Protein AF-A0AAE0VVV0-F1 (afdb_monomer)

Foldseek 3Di:
DVVLCVLCVLFDFDADDDDDDFPCLVVVLVRLLCCQPPVVVVVCCVPPVDPDPVPDPDLFAEAEDAQQDAFLDQQQFADPPPQDLVNCCVQQVVLSVVCVVSNNGLQEKEKEWEPPDRDDLPPLLVVQLVVDDDPSRYYRYGYHPDLPPVVCVVSVVCLSCSGSVVSQSPSVTTYIYIHSSQCRGDPSVPPVVHPVPDCVNRDDPSSVVNSVSSSRSVSRSCLVVRLGALDDADDAPQWDWDADPSSFKIAIDGHDQWAKPVHPDRRIWGCDSSSHTDDDPIHTDHPVVVPDPDDPDDDPDDDDPPPPPPPPPDDDDD

Solvent-accessible surface area (backbone atoms only — not comparable to full-atom values): 18703 Å² total; per-residue (Å²): 108,69,69,37,50,60,62,58,67,71,47,45,50,76,44,90,84,84,89,84,85,69,50,53,53,94,63,80,29,46,34,35,36,45,35,55,69,50,50,48,58,50,53,46,28,73,76,67,73,45,92,49,83,88,78,53,97,71,75,63,40,85,35,80,53,55,63,44,64,65,36,74,49,76,58,33,34,53,70,60,86,91,55,46,73,67,54,40,40,71,78,38,45,69,52,38,50,54,40,58,76,54,47,25,36,25,32,38,40,38,40,38,34,48,68,69,94,54,70,58,73,61,55,49,31,49,55,30,45,70,73,46,82,64,85,81,57,43,77,42,76,39,78,28,90,64,52,53,55,69,61,39,48,76,71,65,42,47,82,82,53,70,54,58,44,38,34,28,37,73,66,76,38,52,39,38,35,37,25,34,61,42,53,33,26,65,71,29,55,76,16,59,99,37,92,63,64,40,64,89,72,55,67,43,74,66,17,51,53,50,33,46,53,50,41,51,14,51,41,49,19,50,46,64,73,22,40,68,38,41,72,78,78,83,88,54,62,56,46,49,72,49,69,42,96,85,67,42,37,39,42,52,44,54,44,84,74,29,38,59,40,55,78,88,50,78,52,61,35,42,50,37,96,68,27,42,63,45,83,84,71,62,45,36,42,55,50,83,79,64,78,58,98,63,82,89,67,82,79,89,82,72,87,83,79,82,79,76,80,77,80,80,79,80,82,84,87,130

Structure (mmCIF, N/CA/C/O backbone):
data_AF-A0AAE0VVV0-F1
#
_entry.id   AF-A0AAE0VVV0-F1
#
loop_
_atom_site.group_PDB
_atom_site.id
_atom_site.type_symbol
_atom_site.label_atom_id
_atom_site.label_alt_id
_atom_site.label_comp_id
_atom_site.label_asym_id
_atom_site.label_entity_id
_atom_site.label_seq_id
_atom_site.pdbx_PDB_ins_code
_atom_site.Cartn_x
_atom_site.Cartn_y
_atom_site.Cartn_z
_atom_site.occupancy
_atom_site.B_iso_or_equiv
_atom_site.auth_seq_id
_atom_site.auth_comp_id
_atom_site.auth_asym_id
_atom_site.auth_atom_id
_atom_site.pdbx_PDB_model_num
ATOM 1 N N . MET A 1 1 ? -7.747 -2.767 -6.144 1.00 93.06 1 MET A N 1
ATOM 2 C CA . MET A 1 1 ? -7.134 -3.922 -6.847 1.00 93.06 1 MET A CA 1
ATOM 3 C C . MET A 1 1 ? -7.456 -3.960 -8.342 1.00 93.06 1 MET A C 1
ATOM 5 O O . MET A 1 1 ? -6.517 -3.927 -9.123 1.00 93.06 1 MET A O 1
ATOM 9 N N . LEU A 1 2 ? -8.730 -4.032 -8.760 1.00 95.00 2 LEU A N 1
ATOM 10 C CA . LEU A 1 2 ? -9.092 -4.239 -10.177 1.00 95.00 2 LEU A CA 1
ATOM 11 C C . LEU A 1 2 ? -8.516 -3.181 -11.131 1.00 95.00 2 LEU A C 1
ATOM 13 O O . LEU A 1 2 ? -7.987 -3.539 -12.177 1.00 95.00 2 LEU A O 1
ATOM 17 N N . GLU A 1 3 ? -8.538 -1.902 -10.747 1.00 94.44 3 GLU A N 1
ATOM 18 C CA . GLU A 1 3 ? -7.943 -0.834 -11.565 1.00 94.44 3 GLU A CA 1
ATOM 19 C C . GLU A 1 3 ? -6.420 -0.992 -11.713 1.00 94.44 3 GLU A C 1
ATOM 21 O O . GLU A 1 3 ? -5.868 -0.839 -12.800 1.00 94.44 3 GLU A O 1
ATOM 26 N N . VAL A 1 4 ? -5.738 -1.390 -10.637 1.00 94.94 4 VAL A N 1
ATOM 27 C CA . VAL A 1 4 ? -4.296 -1.669 -10.663 1.00 94.94 4 VAL A CA 1
ATOM 28 C C . VAL A 1 4 ? -3.998 -2.865 -11.569 1.00 94.94 4 VAL A C 1
ATOM 30 O O . VAL A 1 4 ? -3.085 -2.794 -12.384 1.00 94.94 4 VAL A O 1
ATOM 33 N N . ALA A 1 5 ? -4.794 -3.936 -11.485 1.00 94.62 5 ALA A N 1
ATOM 34 C CA . ALA A 1 5 ? -4.657 -5.117 -12.337 1.00 94.62 5 ALA A CA 1
ATOM 35 C C . ALA A 1 5 ? -4.877 -4.794 -13.821 1.00 94.62 5 ALA A C 1
ATOM 37 O O . ALA A 1 5 ? -4.098 -5.233 -14.664 1.00 94.62 5 ALA A O 1
ATOM 38 N N . LYS A 1 6 ? -5.897 -3.987 -14.136 1.00 93.62 6 LYS A N 1
ATOM 39 C CA . LYS A 1 6 ? -6.181 -3.511 -15.495 1.00 93.62 6 LYS A CA 1
ATOM 40 C C . LYS A 1 6 ? -4.972 -2.787 -16.090 1.00 93.62 6 LYS A C 1
ATOM 42 O O . LYS A 1 6 ? -4.566 -3.108 -17.201 1.00 93.62 6 LYS A O 1
ATOM 47 N N . ARG A 1 7 ? -4.371 -1.858 -15.341 1.00 89.56 7 ARG A N 1
ATOM 48 C CA . ARG A 1 7 ? -3.184 -1.105 -15.782 1.00 89.56 7 ARG A CA 1
ATOM 49 C C . ARG A 1 7 ? -1.933 -1.977 -15.855 1.00 89.56 7 ARG A C 1
ATOM 51 O O . ARG A 1 7 ? -1.165 -1.883 -16.800 1.00 89.56 7 ARG A O 1
ATOM 58 N N . ALA A 1 8 ? -1.741 -2.867 -14.887 1.00 88.62 8 ALA A N 1
ATOM 59 C CA . ALA A 1 8 ? -0.603 -3.780 -14.854 1.00 88.62 8 ALA A CA 1
ATOM 60 C C . ALA A 1 8 ? -0.698 -4.923 -15.882 1.00 88.62 8 ALA A C 1
ATOM 62 O O . ALA A 1 8 ? 0.282 -5.645 -16.075 1.00 88.62 8 ALA A O 1
ATOM 63 N N . GLY A 1 9 ? -1.863 -5.132 -16.503 1.00 85.38 9 GLY A N 1
ATOM 64 C CA . GLY A 1 9 ? -2.093 -6.164 -17.514 1.00 85.38 9 GLY A CA 1
ATOM 65 C C . GLY A 1 9 ? -1.450 -5.863 -18.867 1.00 85.38 9 GLY A C 1
ATOM 66 O O . GLY A 1 9 ? -1.247 -6.785 -19.648 1.00 85.38 9 GLY A O 1
ATOM 67 N N . THR A 1 10 ? -1.097 -4.604 -19.133 1.00 75.25 10 THR A N 1
ATOM 68 C CA . THR A 1 10 ? -0.463 -4.177 -20.390 1.00 75.25 10 THR A CA 1
ATOM 69 C C . THR A 1 10 ? 1.061 -4.092 -20.301 1.00 75.25 10 THR A C 1
ATOM 71 O O . THR A 1 10 ? 1.700 -3.727 -21.279 1.00 75.25 10 THR A O 1
ATOM 74 N N . LEU A 1 11 ? 1.647 -4.391 -19.137 1.00 71.69 11 LEU A N 1
ATOM 75 C CA . LEU A 1 11 ? 3.075 -4.211 -18.884 1.00 71.69 11 LEU A CA 1
ATOM 76 C C . LEU A 1 11 ? 3.889 -5.466 -19.210 1.00 71.69 11 LEU A C 1
ATOM 78 O O . LEU A 1 11 ? 3.591 -6.554 -18.707 1.00 71.69 11 LEU A O 1
ATOM 82 N N . ASN A 1 12 ? 4.982 -5.273 -19.947 1.00 78.81 12 ASN A N 1
ATOM 83 C CA . ASN A 1 12 ? 6.093 -6.219 -19.996 1.00 78.81 12 ASN A CA 1
ATOM 84 C C . ASN A 1 12 ? 6.959 -6.053 -18.739 1.00 78.81 12 ASN A C 1
ATOM 86 O O . ASN A 1 12 ? 7.244 -4.935 -18.304 1.00 78.81 12 ASN A O 1
ATOM 90 N N . ARG A 1 13 ? 7.327 -7.174 -18.118 1.00 84.69 13 ARG A N 1
ATOM 91 C CA . ARG A 1 13 ? 7.972 -7.205 -16.799 1.00 84.69 13 ARG A CA 1
ATOM 92 C C . ARG A 1 13 ? 8.831 -8.446 -16.619 1.00 84.69 13 ARG A C 1
ATOM 94 O O . ARG A 1 13 ? 8.457 -9.516 -17.104 1.00 84.69 13 ARG A O 1
ATOM 101 N N . TYR A 1 14 ? 9.912 -8.313 -15.856 1.00 83.50 14 TYR A N 1
ATOM 102 C CA . TYR A 1 14 ? 10.779 -9.435 -15.492 1.00 83.50 14 TYR A CA 1
ATOM 103 C C . TYR A 1 14 ? 10.206 -10.251 -14.327 1.00 83.50 14 TYR A C 1
ATOM 105 O O . TYR A 1 14 ? 10.189 -11.485 -14.367 1.00 83.50 14 TYR A O 1
ATOM 113 N N . ASN A 1 15 ? 9.671 -9.578 -13.306 1.00 86.62 15 ASN A N 1
ATOM 114 C CA . ASN A 1 15 ? 9.119 -10.229 -12.123 1.00 86.62 15 ASN A CA 1
ATOM 115 C C . ASN A 1 15 ? 7.616 -10.519 -12.288 1.00 86.62 15 ASN A C 1
ATOM 117 O O . ASN A 1 15 ? 6.845 -9.768 -12.888 1.00 86.62 15 ASN A O 1
ATOM 121 N N . THR A 1 16 ? 7.169 -11.651 -11.737 1.00 88.00 16 THR A N 1
ATOM 122 C CA . THR A 1 16 ? 5.757 -12.060 -11.799 1.00 88.00 16 THR A CA 1
ATOM 123 C C . THR A 1 16 ? 4.927 -11.295 -10.769 1.00 88.00 16 THR A C 1
ATOM 125 O O . THR A 1 16 ? 5.199 -11.375 -9.576 1.00 88.00 16 THR A O 1
ATOM 128 N N . VAL A 1 17 ? 3.855 -10.636 -11.218 1.00 90.75 17 VAL A N 1
ATOM 129 C CA . VAL A 1 17 ? 2.833 -10.032 -10.348 1.00 90.75 17 VAL A CA 1
ATOM 130 C C . VAL A 1 17 ? 1.599 -10.932 -10.321 1.00 90.75 17 VAL A C 1
ATOM 132 O O . VAL A 1 17 ? 1.117 -11.354 -11.373 1.00 90.75 17 VAL A O 1
ATOM 135 N N . ILE A 1 18 ? 1.082 -11.221 -9.125 1.00 92.75 18 ILE A N 1
ATOM 136 C CA . ILE A 1 18 ? -0.116 -12.043 -8.921 1.00 92.75 18 ILE A CA 1
ATOM 137 C C . ILE A 1 18 ? -1.169 -11.190 -8.215 1.00 92.75 18 ILE A C 1
ATOM 139 O O . ILE A 1 18 ? -0.907 -10.632 -7.154 1.00 92.75 18 ILE A O 1
ATOM 143 N N . PHE A 1 19 ? -2.365 -11.115 -8.796 1.00 95.88 19 PHE A N 1
ATOM 144 C CA . PHE A 1 19 ? -3.533 -10.502 -8.167 1.00 95.88 19 PHE A CA 1
ATOM 145 C C . PHE A 1 19 ? -4.428 -11.605 -7.613 1.00 95.88 19 PHE A C 1
ATOM 147 O O . PHE A 1 19 ? -4.730 -12.565 -8.322 1.00 95.88 19 PHE A O 1
ATOM 154 N N . VAL A 1 20 ? -4.838 -11.474 -6.352 1.00 96.56 20 VAL A N 1
ATOM 155 C CA . VAL A 1 20 ? -5.636 -12.486 -5.657 1.00 96.56 20 VAL A CA 1
ATOM 156 C C . VAL A 1 20 ? -6.761 -11.799 -4.900 1.00 96.56 20 VAL A C 1
ATOM 158 O O . VAL A 1 20 ? -6.519 -10.861 -4.147 1.00 96.56 20 VAL A O 1
ATOM 161 N N . SER A 1 21 ? -7.984 -12.276 -5.103 1.00 96.56 21 SER A N 1
ATOM 162 C CA . SER A 1 21 ? -9.142 -11.956 -4.271 1.00 96.56 21 SER A CA 1
ATOM 163 C C . SER A 1 21 ? -9.429 -13.151 -3.370 1.00 96.56 21 SER A C 1
ATOM 165 O O . SER A 1 21 ? -9.682 -14.247 -3.879 1.00 96.56 21 SER A O 1
ATOM 167 N N . PHE A 1 22 ? -9.373 -12.956 -2.057 1.00 96.94 22 PHE A N 1
ATOM 168 C CA . PHE A 1 22 ? -9.664 -14.016 -1.100 1.00 96.94 22 PHE A CA 1
ATOM 169 C C . PHE A 1 22 ? -11.165 -14.115 -0.848 1.00 96.94 22 PHE A C 1
ATOM 171 O O . PHE A 1 22 ? -11.854 -13.107 -0.719 1.00 96.94 22 PHE A O 1
ATOM 178 N N . ASP A 1 23 ? -11.657 -15.347 -0.792 1.00 96.00 23 ASP A N 1
ATOM 179 C CA . ASP A 1 23 ? -13.017 -15.652 -0.358 1.00 96.00 23 ASP A CA 1
ATOM 180 C C . ASP A 1 23 ? -13.014 -16.030 1.131 1.00 96.00 23 ASP A C 1
ATOM 182 O O . ASP A 1 23 ? -11.979 -16.429 1.679 1.00 96.00 23 ASP A O 1
ATOM 186 N N . LEU A 1 24 ? -14.174 -15.939 1.782 1.00 96.12 24 LEU A N 1
ATOM 187 C CA . LEU A 1 24 ? -14.369 -16.318 3.184 1.00 96.12 24 LEU A CA 1
ATOM 188 C C . LEU A 1 24 ? -13.437 -15.561 4.153 1.00 96.12 24 LEU A C 1
ATOM 190 O O . LEU A 1 24 ? -12.987 -16.124 5.154 1.00 96.12 24 LEU A O 1
ATOM 194 N N . GLY A 1 25 ? -13.144 -14.288 3.856 1.00 91.75 25 GLY A N 1
ATOM 195 C CA . GLY A 1 25 ? -12.389 -13.398 4.749 1.00 91.75 25 GLY A CA 1
ATOM 196 C C . GLY A 1 25 ? -13.089 -13.234 6.101 1.00 91.75 25 GLY A C 1
ATOM 197 O O . GLY A 1 25 ? -12.494 -13.475 7.149 1.00 91.75 25 GLY A O 1
ATOM 198 N N . GLU A 1 26 ? -14.399 -12.984 6.061 1.00 92.56 26 GLU A N 1
ATOM 199 C CA . GLU A 1 26 ? -15.258 -12.821 7.246 1.00 92.56 26 GLU A CA 1
ATOM 200 C C . GLU A 1 26 ? -15.486 -14.121 8.039 1.00 92.56 26 GLU A C 1
ATOM 202 O O . GLU A 1 26 ? -15.964 -14.104 9.170 1.00 92.56 26 GLU A O 1
ATOM 207 N N . ASP A 1 27 ? -15.118 -15.273 7.474 1.00 94.69 27 ASP A N 1
ATOM 208 C CA . ASP A 1 27 ? -15.169 -16.575 8.142 1.00 94.69 27 ASP A CA 1
ATOM 209 C C . ASP A 1 27 ? -13.754 -17.004 8.555 1.00 94.69 27 ASP A C 1
ATOM 211 O O . ASP A 1 27 ? -13.229 -18.033 8.126 1.00 94.69 27 ASP A O 1
ATOM 215 N N . ASN A 1 28 ? -13.127 -16.181 9.401 1.00 92.12 28 ASN A N 1
ATOM 216 C CA . ASN A 1 28 ? -11.786 -16.392 9.957 1.00 92.12 28 ASN A CA 1
ATOM 217 C C . ASN A 1 28 ? -10.678 -16.535 8.899 1.00 92.12 28 ASN A C 1
ATOM 219 O O . ASN A 1 28 ? -9.819 -17.415 9.018 1.00 92.12 28 ASN A O 1
ATOM 223 N N . LEU A 1 29 ? -10.676 -15.677 7.872 1.00 95.88 29 LEU A N 1
ATOM 224 C CA . LEU A 1 29 ? -9.584 -15.575 6.894 1.00 95.88 29 LEU A CA 1
ATOM 225 C C . LEU A 1 29 ? -9.283 -16.903 6.170 1.00 95.88 29 LEU A C 1
ATOM 227 O O . LEU A 1 29 ? -8.131 -17.199 5.828 1.00 95.88 29 LEU A O 1
ATOM 231 N N . LYS A 1 30 ? -10.300 -17.754 5.963 1.00 97.00 30 LYS A N 1
ATOM 232 C CA . LYS A 1 30 ? -10.115 -19.116 5.427 1.00 97.00 30 LYS A CA 1
ATOM 233 C C . LYS A 1 30 ? -9.433 -19.111 4.060 1.00 97.00 30 LYS A C 1
ATOM 235 O O . LYS A 1 30 ? -8.523 -19.915 3.839 1.00 97.00 30 LYS A O 1
ATOM 240 N N . GLY A 1 31 ? -9.834 -18.206 3.166 1.00 97.88 31 GLY A N 1
ATOM 241 C CA . GLY A 1 31 ? -9.266 -18.098 1.822 1.00 97.88 31 GLY A CA 1
ATOM 242 C C . GLY A 1 31 ? -7.784 -17.735 1.827 1.00 97.88 31 GLY A C 1
ATOM 243 O O . GLY A 1 31 ? -6.975 -18.459 1.241 1.00 97.88 31 GLY A O 1
ATOM 244 N N . SER A 1 32 ? -7.399 -16.661 2.520 1.00 97.62 32 SER A N 1
ATOM 245 C CA . SER A 1 32 ? -5.994 -16.238 2.598 1.00 97.62 32 SER A CA 1
ATOM 246 C C . SER A 1 32 ? -5.130 -17.216 3.390 1.00 97.62 32 SER A C 1
ATOM 248 O O . SER A 1 32 ? -3.989 -17.475 3.003 1.00 97.62 32 SER A O 1
ATOM 250 N N . THR A 1 33 ? -5.675 -17.844 4.437 1.00 96.75 33 THR A N 1
ATOM 251 C CA . THR A 1 33 ? -4.983 -18.901 5.189 1.00 96.75 33 THR A CA 1
ATOM 252 C C . THR A 1 33 ? -4.657 -20.084 4.285 1.00 96.75 33 THR A C 1
ATOM 254 O O . THR A 1 33 ? -3.510 -20.540 4.250 1.00 96.75 33 THR A O 1
ATOM 257 N N . TYR A 1 34 ? -5.640 -20.576 3.523 1.00 97.12 34 TYR A N 1
ATOM 258 C CA . TYR A 1 34 ? -5.418 -21.650 2.559 1.00 97.12 34 TYR A CA 1
ATOM 259 C C . TYR A 1 34 ? -4.416 -21.232 1.479 1.00 97.12 34 TYR A C 1
ATOM 261 O O . TYR A 1 34 ? -3.502 -21.994 1.152 1.00 97.12 34 TYR A O 1
ATOM 269 N N . PHE A 1 35 ? -4.540 -20.009 0.959 1.00 96.44 35 PHE A N 1
ATOM 270 C CA . PHE A 1 35 ? -3.631 -19.490 -0.053 1.00 96.44 35 PHE A CA 1
ATOM 271 C C . PHE A 1 35 ? -2.178 -19.479 0.434 1.00 96.44 35 PHE A C 1
ATOM 273 O O . PHE A 1 35 ? -1.319 -20.094 -0.196 1.00 96.44 35 PHE A O 1
ATOM 280 N N . ALA A 1 36 ? -1.907 -18.834 1.571 1.00 92.62 36 ALA A N 1
ATOM 281 C CA . ALA A 1 36 ? -0.562 -18.671 2.114 1.00 92.62 36 ALA A CA 1
ATOM 282 C C . ALA A 1 36 ? 0.063 -20.006 2.553 1.00 92.62 36 ALA A C 1
ATOM 284 O O . ALA A 1 36 ? 1.264 -20.231 2.374 1.00 92.62 36 ALA A O 1
ATOM 285 N N . LYS A 1 37 ? -0.743 -20.908 3.128 1.00 92.88 37 LYS A N 1
ATOM 286 C CA . LYS A 1 37 ? -0.255 -22.170 3.692 1.00 92.88 37 LYS A CA 1
ATOM 287 C C . LYS A 1 37 ? -0.101 -23.277 2.651 1.00 92.88 37 LYS A C 1
ATOM 289 O O . LYS A 1 37 ? 0.891 -24.002 2.701 1.00 92.88 37 LYS A O 1
ATOM 294 N N . GLU A 1 38 ? -1.054 -23.402 1.730 1.00 92.81 38 GLU A N 1
ATOM 295 C CA . GLU A 1 38 ? -1.185 -24.564 0.844 1.00 92.81 38 GLU A CA 1
ATOM 296 C C . GLU A 1 38 ? -0.997 -24.206 -0.631 1.00 92.81 38 GLU A C 1
ATOM 298 O O . GLU A 1 38 ? -0.134 -24.785 -1.293 1.00 92.81 38 GLU A O 1
ATOM 303 N N . TRP A 1 39 ? -1.791 -23.270 -1.164 1.00 93.94 39 TRP A N 1
ATOM 304 C CA . TRP A 1 39 ? -1.808 -22.999 -2.606 1.00 93.94 39 TRP A CA 1
ATOM 305 C C . TRP A 1 39 ? -0.489 -22.402 -3.090 1.00 93.94 39 TRP A C 1
ATOM 307 O O . TRP A 1 39 ? 0.119 -22.922 -4.026 1.00 93.94 39 TRP A O 1
ATOM 317 N N . LEU A 1 40 ? -0.030 -21.340 -2.424 1.00 90.62 40 LEU A N 1
ATOM 318 C CA . LEU A 1 40 ? 1.145 -20.580 -2.824 1.00 90.62 40 LEU A CA 1
ATOM 319 C C . LEU A 1 40 ? 2.385 -21.489 -2.866 1.00 90.62 40 LEU A C 1
ATOM 321 O O . LEU A 1 40 ? 2.968 -21.610 -3.945 1.00 90.62 40 LEU A O 1
ATOM 325 N N . PRO A 1 41 ? 2.754 -22.231 -1.800 1.00 87.19 41 PRO A N 1
ATOM 326 C CA . PRO A 1 41 ? 3.890 -23.153 -1.860 1.00 87.19 41 PRO A CA 1
ATOM 327 C C . PRO A 1 41 ? 3.807 -24.179 -2.997 1.00 87.19 41 PRO A C 1
ATOM 329 O O . PRO A 1 41 ? 4.820 -24.450 -3.637 1.00 87.19 41 PRO A O 1
ATOM 332 N N . ARG A 1 42 ? 2.617 -24.728 -3.285 1.00 89.31 42 ARG A N 1
ATOM 333 C CA . ARG A 1 42 ? 2.426 -25.702 -4.376 1.00 89.31 42 ARG A CA 1
ATOM 334 C C . ARG A 1 42 ? 2.604 -25.062 -5.749 1.00 89.31 42 ARG A C 1
ATOM 336 O O . ARG A 1 42 ? 3.302 -25.621 -6.594 1.00 89.31 42 ARG A O 1
ATOM 343 N N . PHE A 1 43 ? 2.013 -23.887 -5.962 1.00 88.00 43 PHE A N 1
ATOM 344 C CA . PHE A 1 43 ? 2.178 -23.118 -7.194 1.00 88.00 43 PHE A CA 1
ATOM 345 C C . PHE A 1 43 ? 3.661 -22.851 -7.467 1.00 88.00 43 PHE A C 1
ATOM 347 O O . PHE A 1 43 ? 4.164 -23.132 -8.552 1.00 88.00 43 PHE A O 1
ATOM 354 N N . LEU A 1 44 ? 4.388 -22.403 -6.449 1.00 84.62 44 LEU A N 1
ATOM 355 C CA . LEU A 1 44 ? 5.795 -22.037 -6.569 1.00 84.62 44 LEU A CA 1
ATOM 356 C C . LEU A 1 44 ? 6.697 -23.252 -6.795 1.00 84.62 44 LEU A C 1
ATOM 358 O O . LEU A 1 44 ? 7.559 -23.213 -7.673 1.00 84.62 44 LEU A O 1
ATOM 362 N N . ALA A 1 45 ? 6.461 -24.346 -6.065 1.00 84.00 45 ALA A N 1
ATOM 363 C CA . ALA A 1 45 ? 7.181 -25.599 -6.261 1.00 84.00 45 ALA A CA 1
ATOM 364 C C . ALA A 1 45 ? 6.986 -26.140 -7.685 1.00 84.00 45 ALA A C 1
ATOM 366 O O . ALA A 1 45 ? 7.957 -26.524 -8.331 1.00 84.00 45 ALA A O 1
ATOM 367 N N . SER A 1 46 ? 5.752 -26.111 -8.199 1.00 85.50 46 SER A N 1
ATOM 368 C CA . SER A 1 46 ? 5.451 -26.597 -9.552 1.00 85.50 46 SER A CA 1
ATOM 369 C C . SER A 1 46 ? 6.037 -25.720 -10.660 1.00 85.50 46 SER A C 1
ATOM 371 O O . SER A 1 46 ? 6.517 -26.247 -11.659 1.00 85.50 46 SER A O 1
ATOM 373 N N . LYS A 1 47 ? 6.027 -24.391 -10.492 1.00 81.62 47 LYS A N 1
ATOM 374 C CA . LYS A 1 47 ? 6.442 -23.452 -11.541 1.00 81.62 47 LYS A CA 1
ATOM 375 C C . LYS A 1 47 ? 7.950 -23.201 -11.574 1.00 81.62 47 LYS A C 1
ATOM 377 O O . LYS A 1 47 ? 8.501 -23.002 -12.651 1.00 81.62 47 LYS A O 1
ATOM 382 N N . TYR A 1 48 ? 8.607 -23.206 -10.416 1.00 79.38 48 TYR A N 1
ATOM 383 C CA . TYR A 1 48 ? 10.008 -22.790 -10.290 1.00 79.38 48 TYR A CA 1
ATOM 384 C C . TYR A 1 48 ? 10.936 -23.904 -9.781 1.00 79.38 48 TYR A C 1
ATOM 386 O O . TYR A 1 48 ? 12.120 -23.659 -9.573 1.00 79.38 48 TYR A O 1
ATOM 394 N N . ASN A 1 49 ? 10.421 -25.126 -9.582 1.00 73.69 49 ASN A N 1
ATOM 395 C CA . ASN A 1 49 ? 11.168 -26.273 -9.046 1.00 73.69 49 ASN A CA 1
ATOM 396 C C . ASN A 1 49 ? 11.878 -25.963 -7.711 1.00 73.69 49 ASN A C 1
ATOM 398 O O . ASN A 1 49 ? 12.987 -26.423 -7.437 1.00 73.69 49 ASN A O 1
ATOM 402 N N . VAL A 1 50 ? 11.240 -25.136 -6.878 1.00 70.88 50 VAL A N 1
ATOM 403 C CA . VAL A 1 50 ? 11.793 -24.698 -5.597 1.00 70.88 50 VAL A CA 1
ATOM 404 C C . VAL A 1 50 ? 11.250 -25.587 -4.480 1.00 70.88 50 VAL A C 1
ATOM 406 O O . VAL A 1 50 ? 10.045 -25.647 -4.249 1.00 70.88 50 VAL A O 1
ATOM 409 N N . SER A 1 51 ? 12.143 -26.273 -3.762 1.00 60.38 51 SER A N 1
ATOM 410 C CA . SER A 1 51 ? 11.783 -27.208 -2.684 1.00 60.38 51 SER A CA 1
ATOM 411 C C . SER A 1 51 ? 11.677 -26.560 -1.296 1.00 60.38 51 SER A C 1
ATOM 413 O O . SER A 1 51 ? 11.175 -27.191 -0.365 1.00 60.38 51 SER A O 1
ATOM 415 N N . LYS A 1 52 ? 12.128 -25.306 -1.128 1.00 58.69 52 LYS A N 1
ATOM 416 C CA . LYS A 1 52 ? 12.086 -24.567 0.148 1.00 58.69 52 LYS A CA 1
ATOM 417 C C . LYS A 1 52 ? 11.612 -23.121 -0.035 1.00 58.69 52 LYS A C 1
ATOM 419 O O . LYS A 1 52 ? 12.063 -22.424 -0.939 1.00 58.69 52 LYS A O 1
ATOM 424 N N . ARG A 1 53 ? 10.774 -22.627 0.887 1.00 56.91 53 ARG A N 1
ATOM 425 C CA . ARG A 1 53 ? 10.316 -21.218 0.902 1.00 56.91 53 ARG A CA 1
ATOM 426 C C . ARG A 1 53 ? 11.483 -20.213 0.960 1.00 56.91 53 ARG A C 1
ATOM 428 O O . ARG A 1 53 ? 11.380 -19.140 0.389 1.00 56.91 53 ARG A O 1
ATOM 435 N N . THR A 1 54 ? 12.607 -20.576 1.585 1.00 53.50 54 THR A N 1
ATOM 436 C CA . THR A 1 54 ? 13.807 -19.725 1.724 1.00 53.50 54 THR A CA 1
ATOM 437 C C . THR A 1 54 ? 14.668 -19.614 0.465 1.00 53.50 54 THR A C 1
ATOM 439 O O . THR A 1 54 ? 15.553 -18.771 0.415 1.00 53.50 54 THR A O 1
ATOM 442 N N . SER A 1 55 ? 14.441 -20.456 -0.546 1.00 51.19 55 SER A N 1
ATOM 443 C CA . SER A 1 55 ? 15.133 -20.387 -1.846 1.00 51.19 55 SER A CA 1
ATOM 444 C C . SER A 1 55 ? 14.378 -19.545 -2.877 1.00 51.19 55 SER A C 1
ATOM 446 O O . SER A 1 55 ? 14.675 -19.604 -4.066 1.00 51.19 55 SER A O 1
ATOM 448 N N . MET A 1 56 ? 13.375 -18.788 -2.436 1.00 62.66 56 MET A N 1
ATOM 449 C CA . MET A 1 56 ? 12.553 -17.971 -3.308 1.00 62.66 56 MET A CA 1
ATOM 450 C C . MET A 1 56 ? 12.911 -16.495 -3.223 1.00 62.66 56 MET A C 1
ATOM 452 O O . MET A 1 56 ? 12.943 -15.930 -2.134 1.00 62.66 56 MET A O 1
ATOM 456 N N . ASN A 1 57 ? 13.069 -15.863 -4.385 1.00 74.56 57 ASN A N 1
ATOM 457 C CA . ASN A 1 57 ? 13.146 -14.412 -4.495 1.00 74.56 57 ASN A CA 1
ATOM 458 C C . ASN A 1 57 ? 11.718 -13.830 -4.519 1.00 74.56 57 ASN A C 1
ATOM 460 O O . ASN A 1 57 ? 11.148 -13.587 -5.581 1.00 74.56 57 ASN A O 1
ATOM 464 N N . LEU A 1 58 ? 11.082 -13.753 -3.346 1.00 82.50 58 LEU A N 1
ATOM 465 C CA . LEU A 1 58 ? 9.734 -13.212 -3.159 1.00 82.50 58 LEU A CA 1
ATOM 466 C C . LEU A 1 58 ? 9.831 -11.825 -2.518 1.00 82.50 58 LEU A C 1
ATOM 468 O O . LEU A 1 58 ? 10.221 -11.731 -1.359 1.00 82.50 58 LEU A O 1
ATOM 472 N N . HIS A 1 59 ? 9.401 -10.786 -3.241 1.00 86.12 59 HIS A N 1
ATOM 473 C CA . HIS A 1 59 ? 9.329 -9.417 -2.708 1.00 86.12 59 HIS A CA 1
ATOM 474 C C . HIS A 1 59 ? 8.299 -9.299 -1.573 1.00 86.12 59 HIS A C 1
ATOM 476 O O . HIS A 1 59 ? 8.612 -8.823 -0.489 1.00 86.12 59 HIS A O 1
ATOM 482 N N . GLY A 1 60 ? 7.074 -9.789 -1.797 1.00 89.44 60 GLY A N 1
ATOM 483 C CA . GLY A 1 60 ? 6.031 -9.896 -0.774 1.00 89.44 60 GLY A CA 1
ATOM 484 C C . GLY A 1 60 ? 4.632 -9.553 -1.275 1.00 89.44 60 GLY A C 1
ATOM 485 O O . GLY A 1 60 ? 4.355 -9.649 -2.470 1.00 89.44 60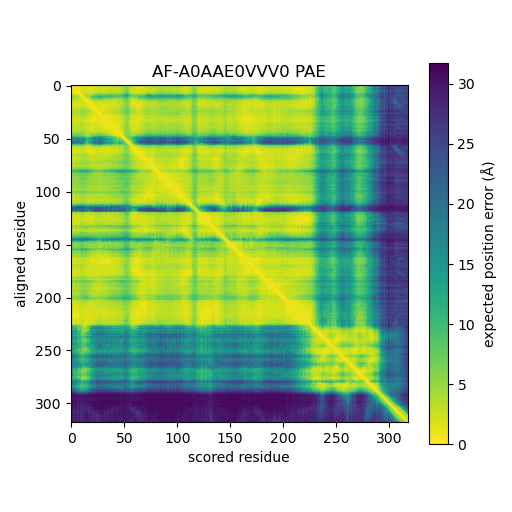 GLY A O 1
ATOM 486 N N . PHE A 1 61 ? 3.737 -9.208 -0.347 1.00 92.31 61 PHE A N 1
ATOM 487 C CA . PHE A 1 61 ? 2.310 -9.017 -0.603 1.00 92.31 61 PHE A CA 1
ATOM 488 C C . PHE A 1 61 ? 1.827 -7.637 -0.156 1.00 92.31 61 PHE A C 1
ATOM 490 O O . PHE A 1 61 ? 1.970 -7.275 1.008 1.00 92.31 61 PHE A O 1
ATOM 497 N N . TYR A 1 62 ? 1.173 -6.901 -1.054 1.00 94.94 62 TYR A N 1
ATOM 498 C CA . TYR A 1 62 ? 0.290 -5.804 -0.659 1.00 94.94 62 TYR A CA 1
ATOM 499 C C . TYR A 1 62 ? -1.093 -6.373 -0.358 1.00 94.94 62 TYR A C 1
ATOM 501 O O . TYR A 1 62 ? -1.731 -6.945 -1.243 1.00 94.94 62 TYR A O 1
ATOM 509 N N . ILE A 1 63 ? -1.550 -6.214 0.879 1.00 95.75 63 ILE A N 1
ATOM 510 C CA . ILE A 1 63 ? -2.875 -6.637 1.327 1.00 95.75 63 ILE A CA 1
ATOM 511 C C . ILE A 1 63 ? -3.732 -5.395 1.506 1.00 95.75 63 ILE A C 1
ATOM 513 O O . ILE A 1 63 ? -3.317 -4.461 2.183 1.00 95.75 63 ILE A O 1
ATOM 517 N N . LEU A 1 64 ? -4.903 -5.377 0.875 1.00 96.38 64 LEU A N 1
ATOM 518 C CA . LEU A 1 64 ? -5.813 -4.236 0.882 1.00 96.38 64 LEU A CA 1
ATOM 519 C C . LEU A 1 64 ? -7.095 -4.638 1.604 1.00 96.38 64 LEU A C 1
ATOM 521 O O . LEU A 1 64 ? -7.735 -5.597 1.181 1.00 96.38 64 LEU A O 1
ATOM 525 N N . ASP A 1 65 ? -7.492 -3.880 2.618 1.00 94.94 65 ASP A N 1
ATOM 526 C CA . ASP A 1 65 ? -8.791 -4.030 3.280 1.00 94.94 65 ASP A CA 1
ATOM 527 C C . ASP A 1 65 ? -9.283 -2.669 3.744 1.00 94.94 65 ASP A C 1
ATOM 529 O O . ASP A 1 65 ? -8.495 -1.905 4.294 1.00 94.94 65 ASP A O 1
ATOM 533 N N . THR A 1 66 ? -10.560 -2.379 3.491 1.00 93.62 66 THR A N 1
ATOM 534 C CA . THR A 1 66 ? -11.200 -1.067 3.681 1.00 93.62 66 THR A CA 1
ATOM 535 C C . THR A 1 66 ? -10.293 0.091 3.229 1.00 93.62 66 THR A C 1
ATOM 537 O O . THR A 1 66 ? -9.450 0.575 3.968 1.00 93.62 66 THR A O 1
ATOM 540 N N . ILE A 1 67 ? -10.393 0.539 1.977 1.00 94.56 67 ILE A N 1
ATOM 541 C CA . ILE A 1 67 ? -9.420 1.495 1.393 1.00 94.56 67 ILE A CA 1
ATOM 542 C C . ILE A 1 67 ? -10.060 2.778 0.851 1.00 94.56 67 ILE A C 1
ATOM 544 O O . ILE A 1 67 ? -9.448 3.513 0.079 1.00 94.56 67 ILE A O 1
ATOM 548 N N . VAL A 1 68 ? -11.318 3.034 1.188 1.00 93.62 68 VAL A N 1
ATOM 549 C CA . VAL A 1 68 ? -12.136 4.043 0.500 1.00 93.62 68 VAL A CA 1
ATOM 550 C C . VAL A 1 68 ? -12.219 5.336 1.300 1.00 93.62 68 VAL A C 1
ATOM 552 O O . VAL A 1 68 ? -12.258 6.422 0.726 1.00 93.62 68 VAL A O 1
ATOM 555 N N . TYR A 1 69 ? -12.258 5.245 2.623 1.00 93.56 69 TYR A N 1
ATOM 556 C CA . TYR A 1 69 ? -12.812 6.292 3.454 1.00 93.56 69 TYR A CA 1
ATOM 557 C C . TYR A 1 69 ? -11.764 7.316 3.919 1.00 93.56 69 TYR A C 1
ATOM 559 O O . TYR A 1 69 ? -10.838 7.025 4.685 1.00 93.56 69 TYR A O 1
ATOM 567 N N . TYR A 1 70 ? -11.959 8.562 3.496 1.00 95.50 70 TYR A N 1
ATOM 568 C CA . TYR A 1 70 ? -11.172 9.728 3.875 1.00 95.50 70 TYR A CA 1
ATOM 569 C C . TYR A 1 70 ? -11.971 10.637 4.812 1.00 95.50 70 TYR A C 1
ATOM 571 O O . TYR A 1 70 ? -13.135 10.948 4.562 1.00 95.50 70 TYR A O 1
ATOM 579 N N . ASN A 1 71 ? -11.346 11.106 5.894 1.00 95.00 71 ASN A N 1
ATOM 580 C CA . ASN A 1 71 ? -11.956 12.099 6.773 1.00 95.00 71 ASN A CA 1
ATOM 581 C C . ASN A 1 71 ? -10.900 13.007 7.409 1.00 95.00 71 ASN A C 1
ATOM 583 O O . ASN A 1 71 ? -10.158 12.596 8.291 1.00 95.00 71 ASN A O 1
ATOM 587 N N . ASN A 1 72 ? -10.852 14.267 6.984 1.00 95.38 72 ASN A N 1
ATOM 588 C CA . ASN A 1 72 ? -9.879 15.240 7.486 1.00 95.38 72 ASN A CA 1
ATOM 589 C C . ASN A 1 72 ? -10.363 16.037 8.710 1.00 95.38 72 ASN A C 1
ATOM 591 O O . ASN A 1 72 ? -9.704 16.982 9.135 1.00 95.38 72 ASN A O 1
ATOM 595 N N . SER A 1 73 ? -11.531 15.720 9.276 1.00 95.94 73 SER A N 1
ATOM 596 C CA . SER A 1 73 ? -11.990 16.389 10.496 1.00 95.94 73 SER A CA 1
ATOM 597 C C . SER A 1 73 ? -11.140 15.974 11.697 1.00 95.94 73 SER A C 1
ATOM 599 O O . SER A 1 73 ? -10.735 14.817 11.818 1.00 95.94 73 SER A O 1
ATOM 601 N N . VAL A 1 74 ? -10.881 16.916 12.604 1.00 96.31 74 VAL A N 1
ATOM 602 C CA . VAL A 1 74 ? -10.165 16.666 13.865 1.00 96.31 74 VAL A CA 1
ATOM 603 C C . VAL A 1 74 ? -10.853 15.551 14.657 1.00 96.31 74 VAL A C 1
ATOM 605 O O . VAL A 1 74 ? -12.075 15.548 14.797 1.00 96.31 74 VAL A O 1
ATOM 608 N N . GLY A 1 75 ? -10.070 14.600 15.170 1.00 95.38 75 GLY A N 1
ATOM 609 C CA . GLY A 1 75 ? -10.574 13.482 15.970 1.00 95.38 75 GLY A CA 1
ATOM 610 C C . GLY A 1 75 ? -11.429 12.467 15.205 1.00 95.38 75 GLY A C 1
ATOM 611 O O . GLY A 1 75 ? -12.151 11.690 15.838 1.00 95.38 75 GLY A O 1
ATOM 612 N N . SER A 1 76 ? -11.402 12.481 13.870 1.00 95.56 76 SER A N 1
ATOM 613 C CA . SER A 1 76 ? -12.154 11.540 13.028 1.00 95.56 76 SER A CA 1
ATOM 614 C C . SER A 1 76 ? -11.551 10.137 12.986 1.00 95.56 76 SER A C 1
ATOM 616 O O . SER A 1 76 ? -12.286 9.184 12.729 1.00 95.56 76 SER A O 1
ATOM 618 N N . GLN A 1 77 ? -10.254 10.000 13.266 1.00 95.00 77 GLN A N 1
ATOM 619 C CA . GLN A 1 77 ? -9.602 8.719 13.489 1.00 95.00 77 GLN A CA 1
ATOM 620 C C . GLN A 1 77 ? -9.793 8.300 14.946 1.00 95.00 77 GLN A C 1
ATOM 622 O O . GLN A 1 77 ? -9.410 9.017 15.871 1.00 95.00 77 GLN A O 1
ATOM 627 N N . LYS A 1 78 ? -10.365 7.118 15.156 1.00 93.69 78 LYS A N 1
ATOM 628 C CA . LYS A 1 78 ? -10.473 6.486 16.472 1.00 93.69 78 LYS A CA 1
ATOM 629 C C . LYS A 1 78 ? -9.378 5.440 16.647 1.00 93.69 78 LYS A C 1
ATOM 631 O O . LYS A 1 78 ? -8.867 4.894 15.668 1.00 93.69 78 LYS A O 1
ATOM 636 N N . LEU A 1 79 ? -9.008 5.189 17.899 1.00 90.06 79 LEU A N 1
ATOM 637 C CA . LEU A 1 79 ? -8.193 4.031 18.248 1.00 90.06 79 LEU A CA 1
ATOM 638 C C . LEU A 1 79 ? -9.083 2.777 18.292 1.00 90.06 79 LEU A C 1
ATOM 640 O O . LEU A 1 79 ? -10.270 2.898 18.613 1.00 90.06 79 LEU A O 1
ATOM 644 N N . PRO A 1 80 ? -8.524 1.593 17.986 1.00 87.06 80 PRO A N 1
ATOM 645 C CA . PRO A 1 80 ? -9.181 0.315 18.215 1.00 87.06 80 PRO A CA 1
ATOM 646 C C . PRO A 1 80 ? -9.795 0.182 19.610 1.00 87.06 80 PRO A C 1
ATOM 648 O O . PRO A 1 80 ? -9.255 0.699 20.591 1.00 87.06 80 PRO A O 1
ATOM 651 N N . SER A 1 81 ? -10.920 -0.530 19.710 1.00 81.69 81 SER A N 1
ATOM 652 C CA . SER A 1 81 ? -11.564 -0.753 21.010 1.00 81.69 81 SER A CA 1
ATOM 653 C C . SER A 1 81 ? -10.620 -1.523 21.931 1.00 81.69 81 SER A C 1
ATOM 655 O O . SER A 1 81 ? -10.069 -2.545 21.544 1.00 81.69 81 SER A O 1
ATOM 657 N N . GLY A 1 82 ? -10.420 -1.024 23.152 1.00 77.50 82 GLY A N 1
ATOM 658 C CA . GLY A 1 82 ? -9.482 -1.618 24.112 1.00 77.50 82 GLY A CA 1
ATOM 659 C C . GLY A 1 8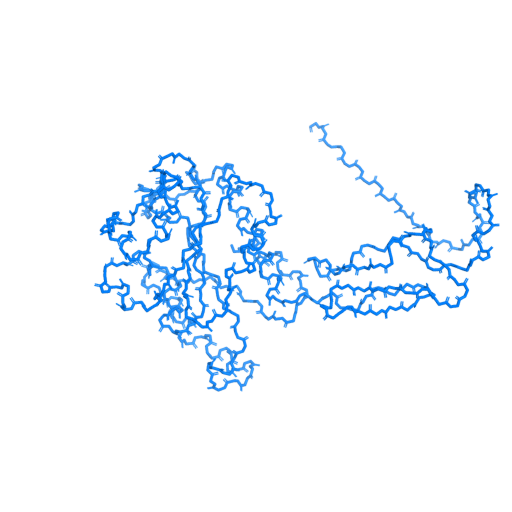2 ? -8.040 -1.111 24.002 1.00 77.50 82 GLY A C 1
ATOM 660 O O . GLY A 1 82 ? -7.272 -1.315 24.937 1.00 77.50 82 GLY A O 1
ATOM 661 N N . LEU A 1 83 ? -7.679 -0.378 22.941 1.00 84.88 83 LEU A N 1
ATOM 662 C CA . LEU A 1 83 ? -6.377 0.279 22.838 1.00 84.88 83 LEU A CA 1
ATOM 663 C C . LEU A 1 83 ? -6.453 1.708 23.392 1.00 84.88 83 LEU A C 1
ATOM 665 O O . LEU A 1 83 ? -7.009 2.607 22.761 1.00 84.88 83 LEU A O 1
ATOM 669 N N . THR A 1 84 ? -5.890 1.928 24.580 1.00 88.75 84 THR A N 1
ATOM 670 C CA . THR A 1 84 ? -5.809 3.273 25.173 1.00 88.75 84 THR A CA 1
ATOM 671 C C . THR A 1 84 ? -4.664 4.085 24.569 1.00 88.75 84 THR A C 1
ATOM 673 O O . THR A 1 84 ? -3.707 3.526 24.029 1.00 88.75 84 THR A O 1
ATOM 676 N N . GLU A 1 85 ? -4.729 5.414 24.699 1.00 91.19 85 GLU A N 1
ATOM 677 C CA . GLU A 1 85 ? -3.627 6.306 24.308 1.00 91.19 85 GLU A CA 1
ATOM 678 C C . GLU A 1 85 ? -2.311 5.950 25.019 1.00 91.19 85 GLU A C 1
ATOM 680 O O . GLU A 1 85 ? -1.255 5.944 24.391 1.00 91.19 85 GLU A O 1
ATOM 685 N N . ASP A 1 86 ? -2.368 5.575 26.299 1.00 91.69 86 ASP A N 1
ATOM 686 C CA . ASP A 1 86 ? -1.183 5.156 27.056 1.00 91.69 86 ASP A CA 1
ATOM 687 C C . ASP A 1 86 ? -0.598 3.843 26.522 1.00 91.69 86 ASP A C 1
ATOM 689 O O . ASP A 1 86 ? 0.620 3.708 26.406 1.00 91.69 86 ASP A O 1
ATOM 693 N N . MET A 1 87 ? -1.453 2.884 26.149 1.00 87.50 87 MET A N 1
ATOM 694 C CA . MET A 1 87 ? -1.011 1.611 25.578 1.00 87.50 87 MET A CA 1
ATOM 695 C C . MET A 1 87 ? -0.341 1.810 24.222 1.00 87.50 87 MET A C 1
ATOM 697 O O . MET A 1 87 ? 0.753 1.292 24.008 1.00 87.50 87 MET A O 1
ATOM 701 N N . ILE A 1 88 ? -0.951 2.577 23.313 1.00 87.00 88 ILE A N 1
ATOM 702 C CA . ILE A 1 88 ? -0.337 2.845 22.008 1.00 87.00 88 ILE A CA 1
ATOM 703 C C . ILE A 1 88 ? 0.931 3.691 22.152 1.00 87.00 88 ILE A C 1
ATOM 705 O O . ILE A 1 88 ? 1.909 3.402 21.477 1.00 87.00 88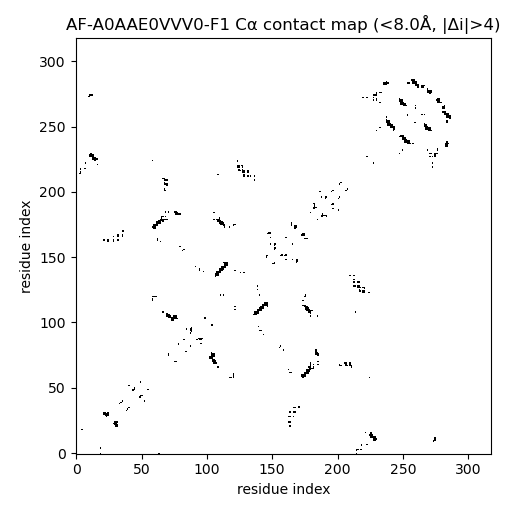 ILE A O 1
ATOM 709 N N . ASN A 1 89 ? 0.977 4.658 23.072 1.00 90.62 89 ASN A N 1
ATOM 710 C CA . ASN A 1 89 ? 2.194 5.419 23.350 1.00 90.62 89 ASN A CA 1
ATOM 711 C C . ASN A 1 89 ? 3.309 4.525 23.919 1.00 90.62 89 ASN A C 1
ATOM 713 O O . ASN A 1 89 ? 4.479 4.719 23.608 1.00 90.62 89 ASN A O 1
ATOM 717 N N . SER A 1 90 ? 2.958 3.523 24.728 1.00 88.25 90 SER A N 1
ATOM 718 C CA . SER A 1 90 ? 3.927 2.583 25.294 1.00 88.25 90 SER A CA 1
ATOM 719 C C . SER A 1 90 ? 4.433 1.557 24.278 1.00 88.25 90 SER A C 1
ATOM 721 O O . SER A 1 90 ? 5.607 1.201 24.319 1.00 88.25 90 SER A O 1
ATOM 723 N N . LEU A 1 91 ? 3.554 1.028 23.425 1.00 82.56 91 LEU A N 1
ATOM 724 C CA . LEU A 1 91 ? 3.883 -0.057 22.493 1.00 82.56 91 LEU A CA 1
ATOM 725 C C . LEU A 1 91 ? 4.403 0.470 21.151 1.00 82.56 91 LEU A C 1
ATOM 727 O O . LEU A 1 91 ? 5.284 -0.138 20.547 1.00 82.56 91 LEU A O 1
ATOM 731 N N . PHE A 1 92 ? 3.870 1.607 20.702 1.00 83.94 92 PHE A N 1
ATOM 732 C CA . PHE A 1 92 ? 4.121 2.217 19.398 1.00 83.94 92 PHE A CA 1
ATOM 733 C C . PHE A 1 92 ? 4.247 3.755 19.530 1.00 83.94 92 PHE A C 1
ATOM 735 O O . PHE A 1 92 ? 3.427 4.504 18.990 1.00 83.94 92 PHE A O 1
ATOM 742 N N . PRO A 1 93 ? 5.261 4.271 20.249 1.00 87.06 93 PRO A N 1
ATOM 743 C CA . PRO A 1 93 ? 5.392 5.706 20.538 1.00 87.06 93 PRO A CA 1
ATOM 744 C C . PRO A 1 93 ? 5.474 6.582 19.280 1.00 87.06 93 PRO A C 1
ATOM 746 O O . PRO A 1 93 ? 4.898 7.669 19.240 1.00 87.06 93 PRO A O 1
ATOM 749 N N . GLU A 1 94 ? 6.150 6.108 18.231 1.00 84.19 94 GLU A N 1
ATOM 750 C CA . GLU A 1 94 ? 6.259 6.822 16.950 1.00 84.19 94 GLU A CA 1
ATOM 751 C C . GLU A 1 94 ? 4.890 6.971 16.278 1.00 84.19 94 GLU A C 1
ATOM 753 O O . GLU A 1 94 ? 4.500 8.065 15.868 1.00 84.19 94 GLU A O 1
ATOM 758 N N . VAL A 1 95 ? 4.120 5.882 16.262 1.00 85.25 95 VAL A N 1
ATOM 759 C CA . VAL A 1 95 ? 2.745 5.837 15.760 1.00 85.25 95 VAL A CA 1
ATOM 760 C C . VAL A 1 95 ? 1.860 6.818 16.523 1.00 85.25 95 VAL A C 1
ATOM 762 O O . VAL A 1 95 ? 1.191 7.650 15.913 1.00 85.25 95 VAL A O 1
ATOM 765 N N . TYR A 1 96 ? 1.881 6.770 17.856 1.00 90.44 96 TYR A N 1
ATOM 766 C CA . TYR A 1 96 ? 1.082 7.675 18.679 1.00 90.44 96 TYR A CA 1
ATOM 767 C C . TYR A 1 96 ? 1.463 9.146 18.461 1.00 90.44 96 TYR A C 1
ATOM 769 O O . TYR A 1 96 ? 0.580 9.997 18.347 1.00 90.44 96 TYR A O 1
ATOM 777 N N . SER A 1 97 ? 2.758 9.450 18.334 1.00 89.94 97 SER A N 1
ATOM 778 C CA . SER A 1 97 ? 3.249 10.803 18.046 1.00 89.94 97 SER A CA 1
ATOM 779 C C . SER A 1 97 ? 2.701 11.350 16.722 1.00 89.94 97 SER A C 1
ATOM 781 O O . SER A 1 97 ? 2.245 12.497 16.673 1.00 89.94 97 SER A O 1
ATOM 783 N N . ILE A 1 98 ? 2.665 10.521 15.671 1.00 87.19 98 ILE A N 1
ATOM 784 C CA . ILE A 1 98 ? 2.086 10.879 14.365 1.00 87.19 98 ILE A CA 1
ATOM 785 C C . ILE A 1 98 ? 0.591 11.188 14.509 1.00 87.19 98 ILE A C 1
ATOM 787 O O . ILE A 1 98 ? 0.142 12.254 14.084 1.00 87.19 98 ILE A O 1
ATOM 791 N N . LEU A 1 99 ? -0.170 10.299 15.158 1.00 91.06 99 LEU A N 1
ATOM 792 C CA . LEU A 1 99 ? -1.613 10.479 15.359 1.00 91.06 99 LEU A CA 1
ATOM 793 C C . LEU A 1 99 ? -1.924 11.749 16.153 1.00 91.06 99 LEU A C 1
ATOM 795 O O . LEU A 1 99 ? -2.802 12.526 15.776 1.00 91.06 99 LEU A O 1
ATOM 799 N N . LYS A 1 100 ? -1.183 11.980 17.240 1.00 93.56 100 LYS A N 1
ATOM 800 C CA . LYS A 1 100 ? -1.379 13.124 18.129 1.00 93.56 100 LYS A CA 1
ATOM 801 C C . LYS A 1 100 ? -1.029 14.443 17.450 1.00 93.56 100 LYS A C 1
ATOM 803 O O . LYS A 1 100 ? -1.797 15.396 17.554 1.00 93.56 100 LYS A O 1
ATOM 808 N N . THR A 1 101 ? 0.094 14.492 16.734 1.00 92.50 101 THR A N 1
ATOM 809 C CA . THR A 1 101 ? 0.535 15.692 16.004 1.00 92.50 101 THR A CA 1
ATOM 810 C C . THR A 1 101 ? -0.457 16.074 14.906 1.00 92.50 101 THR A C 1
ATOM 812 O O . THR A 1 101 ? -0.672 17.259 14.662 1.00 92.50 101 THR A O 1
ATOM 815 N N . ASP A 1 102 ? -1.125 15.089 14.296 1.00 91.75 102 ASP A N 1
ATOM 816 C CA . ASP A 1 102 ? -2.162 15.331 13.289 1.00 91.75 102 ASP A CA 1
ATOM 817 C C . ASP A 1 102 ? -3.581 15.474 13.864 1.00 91.75 102 ASP A C 1
ATOM 819 O O . ASP A 1 102 ? -4.568 15.406 13.133 1.00 91.75 102 ASP A O 1
ATOM 823 N N . ASN A 1 103 ? -3.712 15.677 15.181 1.00 95.19 103 ASN A N 1
ATOM 824 C CA . ASN A 1 103 ? -4.990 15.815 15.888 1.00 95.19 103 ASN A CA 1
ATOM 825 C C . ASN A 1 103 ? -5.980 14.669 15.602 1.00 95.19 103 ASN A C 1
ATOM 827 O O . ASN A 1 103 ? -7.192 14.897 15.504 1.00 95.19 103 ASN A O 1
ATOM 831 N N . PHE A 1 104 ? -5.470 13.446 15.438 1.00 95.25 104 PHE A N 1
ATOM 832 C CA . PHE A 1 104 ? -6.255 12.249 15.134 1.00 95.25 104 PHE A CA 1
ATOM 833 C C . PHE A 1 104 ? -7.183 12.435 13.918 1.00 95.25 104 PHE A C 1
ATOM 835 O O . PHE A 1 104 ? -8.352 12.044 13.939 1.00 95.25 104 PHE A O 1
ATOM 842 N N . GLN A 1 105 ? -6.693 13.076 12.855 1.00 95.69 105 GLN A N 1
ATOM 843 C CA . GLN A 1 105 ? -7.411 13.180 11.582 1.00 95.69 105 GLN A CA 1
ATOM 844 C C . GLN A 1 105 ? -7.263 11.891 10.770 1.00 95.69 105 GLN A C 1
ATOM 846 O O . GLN A 1 105 ? -6.160 11.402 10.571 1.00 95.69 105 GLN A O 1
ATOM 851 N N . GLY A 1 106 ? -8.359 11.356 10.235 1.00 94.81 106 GLY A N 1
ATOM 852 C CA . GLY A 1 106 ? -8.371 10.211 9.323 1.00 94.81 106 GLY A CA 1
ATOM 853 C C . GLY A 1 106 ? -8.051 10.586 7.871 1.00 94.81 106 GLY A C 1
ATOM 854 O O . GLY A 1 106 ? -8.760 10.172 6.953 1.00 94.81 106 GLY A O 1
ATOM 855 N N . ASN A 1 107 ? -7.024 11.407 7.648 1.00 94.69 107 ASN A N 1
ATOM 856 C CA . ASN A 1 107 ? -6.660 11.957 6.334 1.00 94.69 107 ASN A CA 1
ATOM 857 C C . ASN A 1 107 ? -5.589 11.136 5.590 1.00 94.69 107 ASN A C 1
ATOM 859 O O . ASN A 1 107 ? -4.988 11.602 4.613 1.00 94.69 107 ASN A O 1
ATOM 863 N N . TYR A 1 108 ? -5.337 9.921 6.072 1.00 94.62 108 TYR A N 1
ATOM 864 C CA . TYR A 1 108 ? -4.234 9.086 5.634 1.00 94.62 108 TYR A CA 1
ATOM 865 C C . TYR A 1 108 ? -4.649 7.633 5.407 1.00 94.62 108 TYR A C 1
ATOM 867 O O . TYR A 1 108 ? -5.624 7.150 5.995 1.00 94.62 108 TYR A O 1
ATOM 875 N N . ILE A 1 109 ? -3.892 6.930 4.564 1.00 95.12 109 ILE A N 1
ATOM 876 C CA . ILE A 1 109 ? -3.955 5.469 4.459 1.00 95.12 109 ILE A CA 1
ATOM 877 C C . ILE A 1 109 ? -2.955 4.861 5.442 1.00 95.12 109 ILE A C 1
ATOM 879 O O . ILE A 1 109 ? -1.816 5.324 5.520 1.00 95.12 109 ILE A O 1
ATOM 883 N N . HIS A 1 110 ? -3.374 3.872 6.228 1.00 90.88 110 HIS A N 1
ATOM 884 C CA . HIS A 1 110 ? -2.484 3.142 7.125 1.00 90.88 110 HIS A CA 1
ATOM 885 C C . HIS A 1 110 ? -1.696 2.122 6.320 1.00 90.88 110 HIS A C 1
ATOM 887 O O . HIS A 1 110 ? -2.293 1.284 5.659 1.00 90.88 110 HIS A O 1
ATOM 893 N N . SER A 1 111 ? -0.372 2.195 6.396 1.00 89.75 111 SER A N 1
ATOM 894 C CA . SER A 1 111 ? 0.568 1.208 5.875 1.00 89.75 111 SER A CA 1
ATOM 895 C C . SER A 1 111 ? 1.228 0.502 7.051 1.00 89.75 111 SER A C 1
ATOM 897 O O . SER A 1 111 ? 2.136 1.050 7.680 1.00 89.75 111 SER A O 1
ATOM 899 N N . VAL A 1 112 ? 0.753 -0.701 7.360 1.00 86.44 112 VAL A N 1
ATOM 900 C CA . VAL A 1 112 ? 1.208 -1.505 8.498 1.00 86.44 112 VAL A CA 1
ATOM 901 C C . VAL A 1 112 ? 2.077 -2.652 7.995 1.00 86.44 112 VAL A C 1
ATOM 903 O O . VAL A 1 112 ? 1.665 -3.428 7.134 1.00 86.44 112 VAL A O 1
ATOM 906 N N . TYR A 1 113 ? 3.286 -2.779 8.529 1.00 79.81 113 TYR A N 1
ATOM 907 C CA . TYR A 1 113 ? 4.247 -3.795 8.100 1.00 79.81 113 TYR A CA 1
ATOM 908 C C . TYR A 1 113 ? 5.165 -4.205 9.250 1.00 79.81 113 TYR A C 1
ATOM 910 O O . TYR A 1 113 ? 5.315 -3.478 10.231 1.00 79.81 113 TYR A O 1
ATOM 918 N N . GLY A 1 114 ? 5.776 -5.383 9.128 1.00 68.19 114 GLY A N 1
ATOM 919 C CA . GLY A 1 114 ? 6.757 -5.870 10.094 1.00 68.19 114 GLY A CA 1
ATOM 920 C C . GLY A 1 114 ? 8.169 -5.428 9.786 1.00 68.19 114 GLY A C 1
ATOM 921 O O . GLY A 1 114 ? 8.590 -5.461 8.635 1.00 68.19 114 GLY A O 1
ATOM 922 N N . THR A 1 115 ? 8.932 -5.112 10.828 1.00 57.72 115 THR A N 1
ATOM 923 C CA . THR A 1 115 ? 10.346 -4.722 10.709 1.00 57.72 115 THR A CA 1
ATOM 924 C C . THR A 1 115 ? 11.308 -5.910 10.562 1.00 57.72 115 THR A C 1
ATOM 926 O O . THR A 1 115 ? 12.518 -5.723 10.419 1.00 57.72 115 THR A O 1
ATOM 929 N N . SER A 1 116 ? 10.822 -7.158 10.594 1.00 51.03 116 SER A N 1
ATOM 930 C CA . SER A 1 116 ? 11.692 -8.332 10.502 1.00 51.03 116 SER A CA 1
ATOM 931 C C . SER A 1 116 ? 12.148 -8.585 9.061 1.00 51.03 116 SER A C 1
ATOM 933 O O . SER A 1 116 ? 11.347 -9.061 8.267 1.00 51.03 116 SER A O 1
ATOM 935 N N . LYS A 1 117 ? 13.434 -8.326 8.772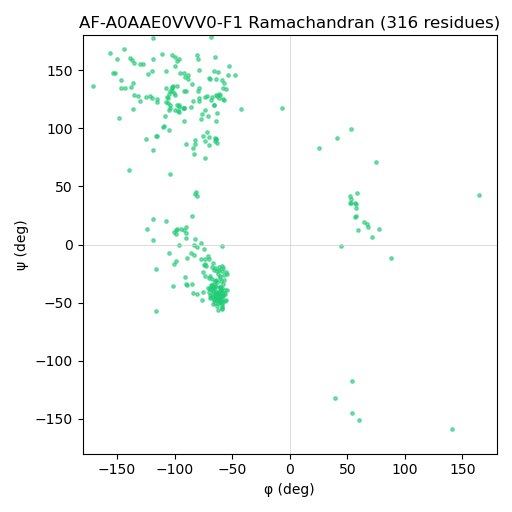 1.00 49.28 117 LYS A N 1
ATOM 936 C CA . LYS A 1 117 ? 14.350 -8.908 7.750 1.00 49.28 117 LYS A CA 1
ATOM 937 C C . LYS A 1 117 ? 13.877 -9.138 6.296 1.00 49.28 117 LYS A C 1
ATOM 939 O O . LYS A 1 117 ? 14.674 -9.618 5.496 1.00 49.28 117 LYS A O 1
ATOM 944 N N . TYR A 1 118 ? 12.633 -8.846 5.950 1.00 51.78 118 TYR A N 1
ATOM 945 C CA . TYR A 1 118 ? 12.077 -8.990 4.614 1.00 51.78 118 TYR A CA 1
ATOM 946 C C . TYR A 1 118 ? 11.879 -7.586 4.049 1.00 51.78 118 TYR A C 1
ATOM 948 O O . TYR A 1 118 ? 11.084 -6.806 4.570 1.00 51.78 118 TYR A O 1
ATOM 956 N N . ASP A 1 119 ? 12.686 -7.251 3.051 1.00 54.25 119 ASP A N 1
ATOM 957 C CA . ASP A 1 119 ? 12.882 -5.895 2.560 1.00 54.25 119 ASP A CA 1
ATOM 958 C C . ASP A 1 119 ? 11.593 -5.196 2.086 1.00 54.25 119 ASP A C 1
ATOM 960 O O . ASP A 1 119 ? 10.904 -5.623 1.165 1.00 54.25 119 ASP A O 1
ATOM 964 N N . SER A 1 120 ? 11.363 -4.024 2.675 1.00 69.25 120 SER A N 1
ATOM 965 C CA . SER A 1 120 ? 11.093 -2.748 2.002 1.00 69.25 120 SER A CA 1
ATOM 966 C C . SER A 1 120 ? 9.835 -2.553 1.150 1.00 69.25 120 SER A C 1
ATOM 968 O O . SER A 1 120 ? 9.831 -1.612 0.370 1.00 69.25 120 SER A O 1
ATOM 970 N N . LEU A 1 121 ? 8.754 -3.341 1.253 1.00 85.25 121 LEU A N 1
ATOM 971 C CA . LEU A 1 121 ? 7.521 -3.047 0.481 1.00 85.25 121 LEU A CA 1
ATOM 972 C C . LEU A 1 121 ? 6.971 -1.624 0.714 1.00 85.25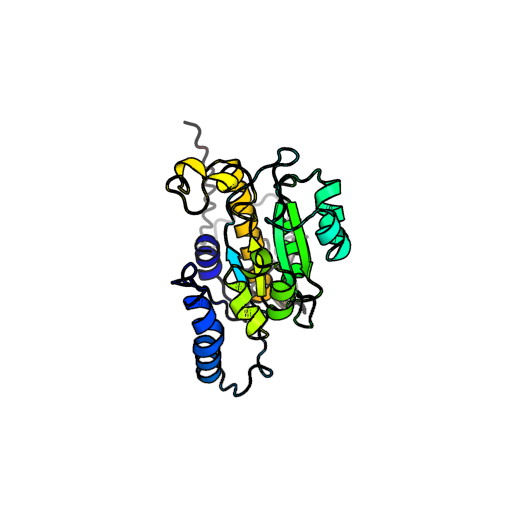 121 LEU A C 1
ATOM 974 O O . LEU A 1 121 ? 6.252 -1.091 -0.136 1.00 85.25 121 LEU A O 1
ATOM 978 N N . ASP A 1 122 ? 7.297 -1.017 1.851 1.00 86.25 122 ASP A N 1
ATOM 979 C CA . ASP A 1 122 ? 6.991 0.365 2.208 1.00 86.25 122 ASP A CA 1
ATOM 980 C C . ASP A 1 122 ? 7.786 1.379 1.375 1.00 86.25 122 ASP A C 1
ATOM 982 O O . ASP A 1 122 ? 7.222 2.386 0.966 1.00 86.25 122 ASP A O 1
ATOM 986 N N . VAL A 1 123 ? 9.053 1.112 1.049 1.00 86.38 123 VAL A N 1
ATOM 987 C CA . VAL A 1 123 ? 9.932 2.051 0.328 1.00 86.38 123 VAL A CA 1
ATOM 988 C C . VAL A 1 123 ? 9.431 2.411 -1.080 1.00 86.38 123 VAL A C 1
ATOM 990 O O . VAL A 1 123 ? 9.259 3.604 -1.351 1.00 86.38 123 VAL A O 1
ATOM 993 N N . PRO A 1 124 ? 9.181 1.463 -2.008 1.00 88.75 124 PRO A N 1
ATOM 994 C CA . PRO A 1 124 ? 8.693 1.802 -3.337 1.00 88.75 124 PRO A CA 1
ATOM 995 C C . PRO A 1 124 ? 7.272 2.363 -3.284 1.00 88.75 124 PRO A C 1
ATOM 997 O O . PRO A 1 124 ? 6.935 3.229 -4.091 1.00 88.75 124 PRO A O 1
ATOM 1000 N N . LEU A 1 125 ? 6.466 1.954 -2.297 1.00 91.88 125 LEU A N 1
ATOM 1001 C CA . LEU A 1 125 ? 5.125 2.487 -2.100 1.00 91.88 125 LEU A CA 1
ATOM 1002 C C . LEU A 1 125 ? 5.150 3.943 -1.626 1.00 91.88 125 LEU A C 1
ATOM 1004 O O . LEU A 1 125 ? 4.434 4.772 -2.185 1.00 91.88 125 LEU A O 1
ATOM 1008 N N . LEU A 1 126 ? 5.986 4.267 -0.641 1.00 90.56 126 LEU A N 1
ATOM 1009 C CA . LEU A 1 126 ? 6.151 5.620 -0.120 1.00 90.56 126 LEU A CA 1
ATOM 1010 C C . LEU A 1 126 ? 6.732 6.539 -1.195 1.00 90.56 126 LEU A C 1
ATOM 1012 O O . LEU A 1 126 ? 6.182 7.607 -1.448 1.00 90.56 126 LEU A O 1
ATOM 1016 N N . LYS A 1 127 ? 7.768 6.087 -1.910 1.00 89.31 127 LYS A N 1
ATOM 1017 C CA . LYS A 1 127 ? 8.343 6.832 -3.037 1.00 89.31 127 LYS A CA 1
ATOM 1018 C C . LYS A 1 127 ? 7.295 7.123 -4.115 1.00 89.31 127 LYS A C 1
ATOM 1020 O O . LYS A 1 127 ? 7.215 8.244 -4.617 1.00 89.31 127 LYS A O 1
ATOM 1025 N N . ALA A 1 128 ? 6.476 6.130 -4.463 1.00 91.75 128 ALA A N 1
ATOM 1026 C CA . ALA A 1 128 ? 5.372 6.314 -5.396 1.00 91.75 128 ALA A CA 1
ATOM 1027 C C . ALA A 1 128 ? 4.344 7.321 -4.861 1.00 91.75 128 ALA A C 1
ATOM 1029 O O . ALA A 1 128 ? 3.944 8.231 -5.586 1.00 91.75 128 ALA A O 1
ATOM 1030 N N . TRP A 1 129 ? 3.956 7.205 -3.592 1.00 94.19 129 TRP A N 1
ATOM 1031 C CA . TRP A 1 129 ? 2.997 8.099 -2.949 1.00 94.19 129 TRP A CA 1
ATOM 1032 C C . TRP A 1 129 ? 3.456 9.560 -2.935 1.00 94.19 129 TRP A C 1
ATOM 1034 O O . TRP A 1 129 ? 2.672 10.455 -3.250 1.00 94.19 129 TRP A O 1
ATOM 1044 N N . GLU A 1 130 ? 4.718 9.803 -2.584 1.00 91.88 130 GLU A N 1
ATOM 1045 C CA . GLU A 1 130 ? 5.321 11.138 -2.514 1.00 91.88 130 GLU A CA 1
ATOM 1046 C C . GLU A 1 130 ? 5.501 11.779 -3.896 1.00 91.88 130 GLU A C 1
ATOM 1048 O O . GLU A 1 130 ? 5.464 13.002 -4.017 1.00 91.88 130 GLU A O 1
ATOM 1053 N N . SER A 1 131 ? 5.642 10.967 -4.950 1.00 90.12 131 SER A N 1
ATOM 1054 C CA . SER A 1 131 ? 5.717 11.458 -6.333 1.00 90.12 131 SER A CA 1
ATOM 1055 C C . SER A 1 131 ? 4.373 11.942 -6.895 1.00 90.12 131 SER A C 1
ATOM 1057 O O . SER A 1 131 ? 4.337 12.645 -7.907 1.00 90.12 131 SER A O 1
ATOM 1059 N N . LEU A 1 132 ? 3.260 11.570 -6.255 1.00 91.31 132 LEU A N 1
ATOM 1060 C CA . LEU A 1 132 ? 1.911 11.907 -6.694 1.00 91.31 132 LEU A CA 1
ATOM 1061 C C . LEU A 1 132 ? 1.452 13.254 -6.131 1.00 91.31 132 LEU A C 1
ATOM 1063 O O . LEU A 1 132 ? 1.723 13.615 -4.985 1.00 91.31 132 LEU A O 1
ATOM 1067 N N . SER A 1 133 ? 0.658 13.975 -6.923 1.00 88.38 133 SER A N 1
ATOM 1068 C CA . SER A 1 133 ? -0.036 15.179 -6.466 1.00 88.38 133 SER A CA 1
ATOM 1069 C C . SER A 1 133 ? -1.136 14.840 -5.435 1.00 88.38 133 SER A C 1
ATOM 1071 O O . SER A 1 133 ? -1.345 13.686 -5.064 1.00 88.38 133 SER A O 1
ATOM 1073 N N . ALA A 1 134 ? -1.828 15.862 -4.920 1.00 91.56 134 ALA A N 1
ATOM 1074 C CA . ALA A 1 134 ? -2.787 15.787 -3.806 1.00 91.56 134 ALA A CA 1
ATOM 1075 C C . ALA A 1 134 ? -2.138 15.623 -2.409 1.00 91.56 134 ALA A C 1
ATOM 1077 O O . ALA A 1 134 ? -2.269 14.575 -1.768 1.00 91.56 134 ALA A O 1
ATOM 1078 N N . PRO A 1 135 ? -1.479 16.681 -1.887 1.00 91.00 135 PRO A N 1
ATOM 1079 C CA . PRO A 1 135 ? -0.831 16.671 -0.568 1.00 91.00 135 PRO A CA 1
ATOM 1080 C C . PRO A 1 135 ? -1.811 16.546 0.611 1.00 91.00 135 PRO A C 1
ATOM 1082 O O . PRO A 1 135 ? -1.397 16.206 1.714 1.00 91.00 135 PRO A O 1
ATOM 1085 N N . LYS A 1 136 ? -3.115 16.783 0.393 1.00 94.38 136 LYS A N 1
ATOM 1086 C CA . LYS A 1 136 ? -4.158 16.577 1.415 1.00 94.38 136 LYS A CA 1
ATOM 1087 C C . LYS A 1 136 ? -4.373 15.105 1.794 1.00 94.38 136 LYS A C 1
ATOM 1089 O O . LYS A 1 136 ? -4.956 14.834 2.840 1.00 94.38 136 LYS A O 1
ATOM 1094 N N . TYR A 1 137 ? -3.934 14.178 0.941 1.00 96.06 137 TYR A N 1
ATOM 1095 C CA . TYR A 1 137 ? -3.978 12.740 1.185 1.00 96.06 137 TYR A CA 1
ATOM 1096 C C . TYR A 1 137 ? -2.605 12.270 1.650 1.00 96.06 137 TYR A C 1
ATOM 1098 O O . TYR A 1 137 ? -1.627 12.326 0.890 1.00 96.06 137 TYR A O 1
ATOM 1106 N N . LYS A 1 138 ? -2.542 11.781 2.885 1.00 94.62 138 LYS A N 1
ATOM 1107 C CA . LYS A 1 138 ? -1.298 11.356 3.528 1.00 94.62 138 LYS A CA 1
ATOM 1108 C C . LYS A 1 138 ? -1.154 9.830 3.534 1.00 94.62 138 LYS A C 1
ATOM 1110 O O . LYS A 1 138 ? -2.120 9.093 3.348 1.00 94.62 138 LYS A O 1
ATOM 1115 N N . MET A 1 139 ? 0.063 9.360 3.769 1.00 92.00 139 MET A N 1
ATOM 1116 C CA . MET A 1 139 ? 0.347 7.960 4.065 1.00 92.00 139 MET A CA 1
ATOM 1117 C C . MET A 1 139 ? 0.883 7.896 5.489 1.00 92.00 139 MET A C 1
ATOM 1119 O O . MET A 1 139 ? 1.850 8.578 5.814 1.00 92.00 139 MET A O 1
ATOM 1123 N N . GLY A 1 140 ? 0.219 7.127 6.345 1.00 87.00 140 GLY A N 1
ATOM 1124 C CA . GLY A 1 140 ? 0.711 6.835 7.681 1.00 87.00 140 GLY A CA 1
ATOM 1125 C C . GLY A 1 140 ? 1.523 5.551 7.625 1.00 87.00 140 GLY A C 1
ATOM 1126 O O . GLY A 1 140 ? 0.986 4.503 7.270 1.00 87.00 140 GLY A O 1
ATOM 1127 N N . ILE A 1 141 ? 2.811 5.638 7.936 1.00 81.94 141 ILE A N 1
ATOM 1128 C CA . ILE A 1 141 ? 3.706 4.485 8.010 1.00 81.94 141 ILE A CA 1
ATOM 1129 C C . ILE A 1 141 ? 3.714 4.003 9.461 1.00 81.94 141 ILE A C 1
ATOM 1131 O O . ILE A 1 141 ? 4.087 4.750 10.363 1.00 81.94 141 ILE A O 1
ATOM 1135 N N . PHE A 1 142 ? 3.266 2.770 9.683 1.00 80.88 142 PHE A N 1
ATOM 1136 C CA . PHE A 1 142 ? 3.116 2.171 11.007 1.00 80.88 142 PHE A CA 1
ATOM 1137 C C . PHE A 1 142 ? 4.013 0.931 11.098 1.00 80.88 142 PHE A C 1
ATOM 1139 O O . PHE A 1 142 ? 3.541 -0.190 10.873 1.00 80.88 142 PHE A O 1
ATOM 1146 N N . PRO A 1 143 ? 5.319 1.112 11.371 1.00 74.81 143 PRO A N 1
ATOM 1147 C CA . PRO A 1 143 ? 6.229 -0.008 11.526 1.00 74.81 143 PRO A CA 1
ATOM 1148 C C . PRO A 1 143 ? 5.878 -0.764 12.807 1.00 74.81 143 PRO A C 1
ATOM 1150 O O . PRO A 1 143 ? 5.854 -0.203 13.903 1.00 74.81 143 PRO A O 1
ATOM 1153 N N . LEU A 1 144 ? 5.615 -2.060 12.676 1.00 75.56 144 LEU A N 1
ATOM 1154 C CA . LEU A 1 144 ? 5.454 -2.947 13.815 1.00 75.56 144 LEU A CA 1
ATOM 1155 C C . LEU A 1 144 ? 6.772 -3.667 14.062 1.00 75.56 144 LEU A C 1
ATOM 1157 O O . LEU A 1 144 ? 7.204 -4.501 13.263 1.00 75.56 144 LEU A O 1
ATOM 1161 N N . SER A 1 145 ? 7.378 -3.385 15.215 1.00 65.56 145 SER A N 1
ATOM 1162 C CA . SER A 1 145 ? 8.578 -4.087 15.688 1.00 65.56 145 SER A CA 1
ATOM 1163 C C . SER A 1 145 ? 8.373 -5.601 15.823 1.00 65.56 145 SER A C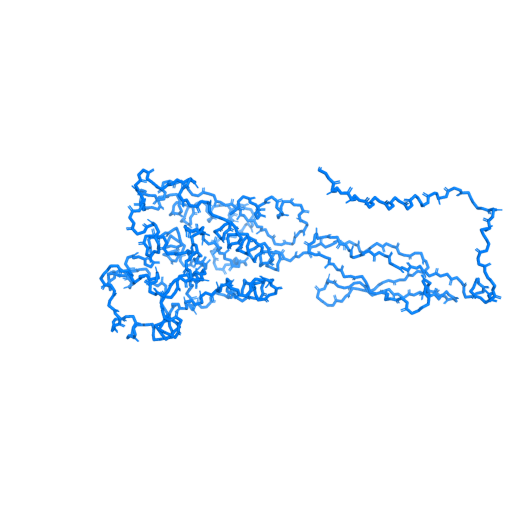 1
ATOM 1165 O O . SER A 1 145 ? 9.341 -6.358 15.830 1.00 65.56 145 SER A O 1
ATOM 1167 N N . TYR A 1 146 ? 7.113 -6.041 15.910 1.00 63.59 146 TYR A N 1
ATOM 1168 C CA . TYR A 1 146 ? 6.706 -7.434 16.018 1.00 63.59 146 TYR A CA 1
ATOM 1169 C C . TYR A 1 146 ? 5.512 -7.694 15.091 1.00 63.59 146 TYR A C 1
ATOM 1171 O O . TYR A 1 146 ? 4.433 -7.145 15.299 1.00 63.59 146 TYR A O 1
ATOM 1179 N N . THR A 1 147 ? 5.685 -8.559 14.090 1.00 64.69 147 THR A N 1
ATOM 1180 C CA . THR A 1 147 ? 4.580 -9.163 13.312 1.00 64.69 147 THR A CA 1
ATOM 1181 C C . THR A 1 147 ? 4.225 -10.562 13.785 1.00 64.69 147 THR A C 1
ATOM 1183 O O . THR A 1 147 ? 3.487 -11.283 13.112 1.00 64.69 147 THR A O 1
ATOM 1186 N N . ASP A 1 148 ? 4.740 -10.958 14.948 1.00 78.62 148 ASP A N 1
ATOM 1187 C CA . ASP A 1 148 ? 4.292 -12.172 15.606 1.00 78.62 148 ASP A CA 1
ATOM 1188 C C . ASP A 1 148 ? 2.813 -12.002 15.980 1.00 78.62 148 ASP A C 1
ATOM 1190 O O . ASP A 1 148 ? 2.444 -11.241 16.877 1.00 78.62 148 ASP A O 1
ATOM 1194 N N . VAL A 1 149 ? 1.960 -12.688 15.222 1.00 80.62 149 VAL A N 1
ATOM 1195 C CA . VAL A 1 149 ? 0.509 -12.639 15.386 1.00 80.62 149 VAL A CA 1
ATOM 1196 C C . VAL A 1 149 ? 0.114 -13.120 16.781 1.00 80.62 149 VAL A C 1
ATOM 1198 O O . VAL A 1 149 ? -0.782 -12.534 17.381 1.00 80.62 149 VAL A O 1
ATOM 1201 N N . ASP A 1 150 ? 0.793 -14.129 17.331 1.00 83.19 150 ASP A N 1
ATOM 1202 C CA . ASP A 1 150 ? 0.463 -14.672 18.648 1.00 83.19 150 ASP A CA 1
ATOM 1203 C C . ASP A 1 150 ? 0.842 -13.668 19.751 1.00 83.19 150 ASP A C 1
ATOM 1205 O O . ASP A 1 150 ? 0.075 -13.472 20.699 1.00 83.19 150 ASP A O 1
ATOM 1209 N N . PHE A 1 151 ? 1.960 -12.948 19.586 1.00 83.44 151 PHE A N 1
ATOM 1210 C CA . PHE A 1 151 ? 2.304 -11.808 20.444 1.00 83.44 151 PHE A CA 1
ATOM 1211 C C . PHE A 1 151 ? 1.222 -10.722 20.392 1.00 83.44 151 PHE A C 1
ATOM 1213 O O . PHE A 1 151 ? 0.703 -10.340 21.438 1.00 83.44 151 PHE A O 1
ATOM 1220 N N . LEU A 1 152 ? 0.826 -10.254 19.203 1.00 82.38 152 LEU A N 1
ATOM 1221 C CA . LEU A 1 152 ? -0.183 -9.192 19.061 1.00 82.38 152 LEU A CA 1
ATOM 1222 C C . LEU A 1 152 ? -1.528 -9.600 19.685 1.00 82.38 152 LEU A C 1
ATOM 1224 O O . LEU A 1 152 ? -2.157 -8.810 20.391 1.00 82.38 152 LEU A O 1
ATOM 1228 N N . LEU A 1 153 ? -1.933 -10.858 19.504 1.00 83.81 153 LEU A N 1
ATOM 1229 C CA . LEU A 1 153 ? -3.135 -11.407 20.130 1.00 83.81 153 LEU A CA 1
ATOM 1230 C C . LEU A 1 153 ? -3.022 -11.494 21.660 1.00 83.81 153 LEU A C 1
ATOM 1232 O O . LEU A 1 153 ? -4.019 -11.268 22.343 1.00 83.81 153 LEU A O 1
ATOM 1236 N N . SER A 1 154 ? -1.834 -11.762 22.217 1.00 82.06 154 SER A N 1
ATOM 1237 C CA . SER A 1 154 ? -1.621 -11.786 23.676 1.00 82.06 154 SER A CA 1
ATOM 1238 C C . SER A 1 154 ? -1.849 -10.430 24.362 1.00 82.06 154 SER A C 1
ATOM 1240 O O . SER A 1 154 ? -2.188 -10.397 25.543 1.00 82.06 154 SER A O 1
ATOM 1242 N N . TYR A 1 155 ? -1.739 -9.327 23.613 1.00 77.25 155 TYR A N 1
ATOM 1243 C CA . TYR A 1 155 ? -2.032 -7.961 24.069 1.00 77.25 155 TYR A CA 1
ATOM 1244 C C . TYR A 1 155 ? -3.440 -7.486 23.669 1.00 77.25 155 TYR A C 1
ATOM 1246 O O . TYR A 1 155 ? -3.731 -6.296 23.744 1.00 77.25 155 TYR A O 1
ATOM 1254 N N . ASP A 1 156 ? -4.302 -8.407 23.224 1.00 79.38 156 ASP A N 1
ATOM 1255 C CA . ASP A 1 156 ? -5.657 -8.137 22.725 1.00 79.38 156 ASP A CA 1
ATOM 1256 C C . ASP A 1 156 ? -5.691 -7.157 21.532 1.00 79.38 156 ASP A C 1
ATOM 1258 O O . ASP A 1 156 ? -6.708 -6.536 21.240 1.00 79.38 156 ASP A O 1
ATOM 1262 N N . LEU A 1 157 ? -4.591 -7.059 20.771 1.00 82.31 157 LEU A N 1
ATOM 1263 C CA . LEU A 1 157 ? -4.462 -6.192 19.592 1.00 82.31 157 LEU A CA 1
ATOM 1264 C C . LEU A 1 157 ? -5.061 -6.844 18.338 1.00 82.31 157 LEU A C 1
ATOM 1266 O O . LEU A 1 157 ? -4.471 -6.816 17.255 1.00 82.31 157 LEU A O 1
ATOM 1270 N N . ARG A 1 158 ? -6.241 -7.458 18.478 1.00 85.19 158 ARG A N 1
ATOM 1271 C CA . ARG A 1 158 ? -6.889 -8.238 17.408 1.00 85.19 158 ARG A CA 1
ATOM 1272 C C . ARG A 1 158 ? -7.129 -7.409 16.158 1.00 85.19 158 ARG A C 1
ATOM 1274 O O . ARG A 1 158 ? -6.981 -7.922 15.055 1.00 85.19 158 ARG A O 1
ATOM 1281 N N . ASP A 1 159 ? -7.419 -6.123 16.323 1.00 85.75 159 ASP A N 1
ATOM 1282 C CA . ASP A 1 159 ? -7.647 -5.208 15.208 1.00 85.75 159 ASP A CA 1
ATOM 1283 C C . ASP A 1 159 ? -6.436 -5.018 14.294 1.00 85.75 159 ASP A C 1
ATOM 1285 O O . ASP A 1 159 ? -6.604 -4.731 13.112 1.00 85.75 159 ASP A O 1
ATOM 1289 N N . ILE A 1 160 ? -5.220 -5.228 14.804 1.00 84.12 160 ILE A N 1
ATOM 1290 C CA . ILE A 1 160 ? -4.002 -5.163 13.992 1.00 84.12 160 ILE A CA 1
ATOM 1291 C C . ILE A 1 160 ? -3.887 -6.393 13.087 1.00 84.12 160 ILE A C 1
ATOM 1293 O O . ILE A 1 160 ? -3.285 -6.306 12.024 1.00 84.12 160 ILE A O 1
ATOM 1297 N N . VAL A 1 161 ? -4.469 -7.531 13.473 1.00 88.44 161 VAL A N 1
ATOM 1298 C CA . VAL A 1 161 ? -4.330 -8.834 12.793 1.00 88.44 161 VAL A CA 1
ATOM 1299 C C . VAL A 1 161 ? -5.664 -9.381 12.275 1.00 88.44 161 VAL A C 1
ATOM 1301 O O . VAL A 1 161 ? -5.808 -10.584 12.073 1.00 88.44 161 VAL A O 1
ATOM 1304 N N . ARG A 1 162 ? -6.657 -8.510 12.063 1.00 89.81 162 ARG A N 1
ATOM 1305 C CA . ARG A 1 162 ? -8.024 -8.917 11.696 1.00 89.81 162 ARG A CA 1
ATOM 1306 C C . ARG A 1 162 ? -8.254 -9.194 10.209 1.00 89.81 162 ARG A C 1
ATOM 1308 O O . ARG A 1 162 ? -9.330 -9.660 9.863 1.00 89.81 162 ARG A O 1
ATOM 1315 N N . SER A 1 163 ? -7.287 -8.879 9.349 1.00 94.06 163 SER A N 1
ATOM 1316 C CA . SER A 1 163 ? -7.420 -8.997 7.893 1.00 94.06 163 SER A CA 1
ATOM 1317 C C . SER A 1 163 ? -6.407 -9.986 7.311 1.00 94.06 163 SER A C 1
ATOM 1319 O O . SER A 1 163 ? -5.585 -10.564 8.028 1.00 94.06 163 SER A O 1
ATOM 1321 N N . ASP A 1 164 ? -6.467 -10.203 5.999 1.00 95.69 164 ASP A N 1
ATOM 1322 C CA . ASP A 1 164 ? -5.776 -11.294 5.306 1.00 95.69 164 ASP A CA 1
ATOM 1323 C C . ASP A 1 164 ? -4.251 -11.286 5.480 1.00 95.69 164 ASP A C 1
ATOM 1325 O O . ASP A 1 164 ? -3.618 -12.337 5.377 1.00 95.69 164 ASP A O 1
ATOM 1329 N N . HIS A 1 165 ? -3.637 -10.142 5.797 1.00 92.56 165 HIS A N 1
ATOM 1330 C CA . HIS A 1 165 ? -2.197 -10.028 6.056 1.00 92.56 165 HIS A CA 1
ATOM 1331 C C . HIS A 1 165 ? -1.748 -10.883 7.240 1.00 92.56 165 HIS A C 1
ATOM 1333 O O . HIS A 1 165 ? -0.625 -11.390 7.225 1.00 92.56 165 HIS A O 1
ATOM 1339 N N . ALA A 1 166 ? -2.627 -11.129 8.215 1.00 92.50 166 ALA A N 1
ATOM 1340 C CA . ALA A 1 166 ? -2.340 -12.006 9.344 1.00 92.50 166 ALA A CA 1
ATOM 1341 C C . ALA A 1 166 ? -2.029 -13.442 8.892 1.00 92.50 166 ALA A C 1
ATOM 1343 O O . ALA A 1 166 ? -1.121 -14.080 9.434 1.00 92.50 166 ALA A O 1
ATOM 1344 N N . SER A 1 167 ? -2.706 -13.934 7.847 1.00 93.69 167 SER A N 1
ATOM 1345 C CA . SER A 1 167 ? -2.431 -15.243 7.241 1.00 93.69 167 SER A CA 1
ATOM 1346 C C . SER A 1 167 ? -1.005 -15.328 6.692 1.00 93.69 167 SER A C 1
ATOM 1348 O O . SER A 1 167 ? -0.361 -16.375 6.797 1.00 93.69 167 SER A O 1
ATOM 1350 N N . PHE A 1 168 ? -0.482 -14.232 6.138 1.00 91.19 168 PHE A N 1
ATOM 1351 C CA . PHE A 1 168 ? 0.880 -14.154 5.608 1.00 91.19 168 PHE A CA 1
ATOM 1352 C C . PHE A 1 168 ? 1.912 -14.042 6.727 1.00 91.19 168 PHE A C 1
ATOM 1354 O O . PHE A 1 168 ? 2.861 -14.828 6.751 1.00 91.19 168 PHE A O 1
ATOM 1361 N N . TRP A 1 169 ? 1.695 -13.152 7.698 1.00 88.56 169 TRP A N 1
ATOM 1362 C CA . TRP A 1 169 ? 2.590 -12.986 8.845 1.00 88.56 169 TRP A CA 1
ATOM 1363 C C . TRP A 1 169 ? 2.729 -14.277 9.660 1.00 88.56 169 TRP A C 1
ATOM 1365 O O . TRP A 1 169 ? 3.847 -14.703 9.942 1.00 88.56 169 TRP A O 1
ATOM 1375 N N . LYS A 1 170 ? 1.624 -14.991 9.916 1.00 88.44 170 LYS A N 1
ATOM 1376 C CA . LYS A 1 170 ? 1.631 -16.306 10.587 1.00 88.44 170 LYS A CA 1
ATOM 1377 C C . LYS A 1 170 ? 2.415 -17.382 9.826 1.00 88.44 170 LYS A C 1
ATOM 1379 O O . LYS A 1 170 ? 2.844 -18.378 10.402 1.00 88.44 170 LYS A O 1
ATOM 1384 N N . ASN A 1 171 ? 2.595 -17.197 8.521 1.00 86.12 171 ASN A N 1
ATOM 1385 C CA . ASN A 1 171 ? 3.359 -18.081 7.644 1.00 86.12 171 ASN A CA 1
ATOM 1386 C C . ASN A 1 171 ? 4.774 -17.557 7.338 1.00 86.12 171 ASN A C 1
ATOM 1388 O O . ASN A 1 171 ? 5.440 -18.127 6.467 1.00 86.12 171 ASN A O 1
ATOM 1392 N N . TYR A 1 172 ? 5.226 -16.515 8.048 1.00 84.50 172 TYR A N 1
ATOM 1393 C CA . TYR A 1 172 ? 6.512 -15.837 7.856 1.00 84.50 172 TYR A CA 1
ATOM 1394 C C . TYR A 1 172 ? 6.706 -15.299 6.431 1.00 84.50 172 TYR A C 1
ATOM 1396 O O . TYR A 1 172 ? 7.808 -15.342 5.887 1.00 84.50 172 TYR A O 1
ATOM 1404 N N . LEU A 1 173 ? 5.621 -14.831 5.810 1.00 85.44 173 LEU A N 1
ATOM 1405 C CA . LEU A 1 173 ? 5.639 -14.208 4.492 1.00 85.44 173 LEU A CA 1
ATOM 1406 C C . LEU A 1 173 ? 5.575 -12.676 4.629 1.00 85.44 173 LEU A C 1
ATOM 1408 O O . LEU A 1 173 ? 4.753 -12.181 5.407 1.00 85.44 173 LEU A O 1
ATOM 1412 N N . PRO A 1 174 ? 6.392 -11.922 3.867 1.00 87.06 174 PRO A N 1
ATOM 1413 C CA . PRO A 1 174 ? 6.353 -10.465 3.889 1.00 87.06 174 PRO A CA 1
ATOM 1414 C C . PRO A 1 174 ? 5.031 -9.944 3.348 1.00 87.06 174 PRO A C 1
ATOM 1416 O O . PRO A 1 174 ? 4.697 -10.176 2.187 1.00 87.06 174 PRO A O 1
ATOM 1419 N N . ALA A 1 175 ? 4.295 -9.214 4.178 1.00 89.31 175 ALA A N 1
ATOM 1420 C CA . ALA A 1 175 ? 3.066 -8.552 3.777 1.00 89.31 175 ALA A CA 1
ATOM 1421 C C . ALA A 1 175 ? 2.995 -7.146 4.373 1.00 89.31 175 ALA A C 1
ATOM 1423 O O . ALA A 1 175 ? 3.280 -6.960 5.559 1.00 89.31 175 ALA A O 1
ATOM 1424 N N . LEU A 1 176 ? 2.593 -6.188 3.540 1.00 91.88 176 LEU A N 1
ATOM 1425 C CA . LEU A 1 176 ? 2.254 -4.825 3.916 1.00 91.88 176 LEU A CA 1
ATOM 1426 C C . LEU A 1 176 ? 0.738 -4.673 3.823 1.00 91.88 176 LEU A C 1
ATOM 1428 O O . LEU A 1 176 ? 0.139 -4.919 2.775 1.00 91.88 176 LEU A O 1
ATOM 1432 N N . TYR A 1 177 ? 0.132 -4.284 4.935 1.00 92.75 177 TYR A N 1
ATOM 1433 C CA . TYR A 1 177 ? -1.300 -4.105 5.079 1.00 92.75 177 TYR A CA 1
ATOM 1434 C C . TYR A 1 177 ? -1.686 -2.640 4.869 1.00 92.75 177 TYR A C 1
ATOM 1436 O O . TYR A 1 177 ? -1.235 -1.767 5.611 1.00 92.75 177 TYR A O 1
ATOM 1444 N N . LEU A 1 178 ? -2.506 -2.381 3.850 1.00 94.56 178 LEU A N 1
ATOM 1445 C CA . LEU A 1 178 ? -3.065 -1.072 3.538 1.00 94.56 178 LEU A CA 1
ATOM 1446 C C . LEU A 1 178 ? -4.537 -1.012 3.916 1.00 94.56 178 LEU A C 1
ATOM 1448 O O . LEU A 1 178 ? -5.346 -1.781 3.396 1.00 94.56 178 LEU A O 1
ATOM 1452 N N . THR A 1 179 ? -4.871 -0.058 4.783 1.00 94.69 179 THR A N 1
ATOM 1453 C CA . THR A 1 179 ? -6.238 0.138 5.268 1.00 94.69 179 THR A CA 1
ATOM 1454 C C . THR A 1 179 ? -6.516 1.582 5.662 1.00 94.69 179 THR A C 1
ATOM 1456 O O . THR A 1 179 ? -5.647 2.299 6.146 1.00 94.69 179 THR A O 1
ATOM 1459 N N . ASP A 1 180 ? -7.748 2.035 5.484 1.00 94.19 180 ASP A N 1
ATOM 1460 C CA . ASP A 1 180 ? -8.291 3.282 6.018 1.00 94.19 180 ASP A CA 1
ATOM 1461 C C . ASP A 1 180 ? -8.755 3.141 7.478 1.00 94.19 180 ASP A C 1
ATOM 1463 O O . ASP A 1 180 ? -9.274 4.102 8.044 1.00 94.19 180 ASP A O 1
ATOM 1467 N N . SER A 1 181 ? -8.528 1.972 8.097 1.00 91.62 181 SER A N 1
ATOM 1468 C CA . SER A 1 181 ? -8.959 1.528 9.433 1.00 91.62 181 SER A CA 1
ATOM 1469 C C . SER A 1 181 ? -10.451 1.217 9.611 1.00 91.62 181 SER A C 1
ATOM 1471 O O . SER A 1 181 ? -10.880 0.911 10.724 1.00 91.62 181 SER A O 1
ATOM 1473 N N . GLY A 1 182 ? -11.241 1.231 8.539 1.00 91.88 182 GLY A N 1
ATOM 1474 C CA . GLY A 1 182 ? -12.618 0.746 8.501 1.00 91.88 182 GLY A CA 1
ATOM 1475 C C . GLY A 1 182 ? -13.498 1.377 9.577 1.00 91.88 182 GLY A C 1
ATOM 1476 O O . GLY A 1 182 ? -13.682 2.595 9.622 1.00 91.88 182 GLY A O 1
ATOM 1477 N N . ASN A 1 183 ? -14.012 0.545 10.487 1.00 93.25 183 ASN A N 1
ATOM 1478 C CA . ASN A 1 183 ? -14.877 0.928 11.610 1.00 93.25 183 ASN A CA 1
ATOM 1479 C C . ASN A 1 183 ? -14.278 1.943 12.604 1.00 93.25 183 ASN A C 1
ATOM 1481 O O . ASN A 1 183 ? -14.958 2.341 13.546 1.00 93.25 183 ASN A O 1
ATOM 1485 N N . TYR A 1 184 ? -13.037 2.388 12.417 1.00 94.12 184 TYR A N 1
ATOM 1486 C CA . TYR A 1 184 ? -12.412 3.420 13.243 1.00 94.12 184 TYR A CA 1
ATOM 1487 C C . TYR A 1 184 ? -12.449 4.819 12.622 1.00 94.12 184 TYR A C 1
ATOM 1489 O O . TYR A 1 184 ? -11.826 5.738 13.160 1.00 94.12 184 TYR A O 1
ATOM 1497 N N . ARG A 1 185 ? -13.186 5.015 11.519 1.00 93.00 185 ARG A N 1
ATOM 1498 C CA . ARG A 1 185 ? -13.241 6.304 10.820 1.00 93.00 185 ARG A CA 1
ATOM 1499 C C . ARG A 1 185 ? -14.623 6.633 10.249 1.00 93.00 185 ARG A C 1
ATOM 1501 O O . ARG A 1 185 ? -15.268 5.814 9.607 1.00 93.00 185 ARG A O 1
ATOM 1508 N N . GLY A 1 186 ? -15.059 7.877 10.472 1.00 89.81 186 GLY A N 1
ATOM 1509 C CA . GLY A 1 186 ? -16.302 8.476 9.953 1.00 89.81 186 GLY A CA 1
ATOM 1510 C C . GLY A 1 186 ? -17.529 7.563 9.934 1.00 89.81 186 GLY A C 1
ATOM 1511 O O . GLY A 1 186 ? -17.836 6.946 10.948 1.00 89.81 186 GLY A O 1
ATOM 1512 N N . VAL A 1 187 ? -18.265 7.505 8.816 1.00 91.06 187 VAL A N 1
ATOM 1513 C CA . VAL A 1 187 ? -19.535 6.746 8.736 1.00 91.06 187 VAL A CA 1
ATOM 1514 C C . VAL A 1 187 ? -19.354 5.254 9.010 1.00 91.06 187 VAL A C 1
ATOM 1516 O O . VAL A 1 187 ? -20.259 4.626 9.556 1.00 91.06 187 VAL A O 1
ATOM 1519 N N . MET A 1 188 ? -18.168 4.702 8.735 1.00 92.75 188 MET A N 1
ATOM 1520 C CA . MET A 1 188 ? -17.870 3.300 9.009 1.00 92.75 188 MET A CA 1
ATOM 1521 C C . MET A 1 188 ? -17.875 2.952 10.495 1.00 92.75 188 MET A C 1
ATOM 1523 O O . MET A 1 188 ? -18.129 1.803 10.836 1.00 92.75 188 MET A O 1
ATOM 1527 N N . THR A 1 189 ? -17.724 3.930 11.392 1.00 93.00 189 THR A N 1
ATOM 1528 C CA . THR A 1 189 ? -17.903 3.704 12.840 1.00 93.00 189 THR A CA 1
ATOM 1529 C C . THR A 1 189 ? -19.282 3.152 13.205 1.00 93.00 189 THR A C 1
ATOM 1531 O O . THR A 1 189 ? -19.405 2.449 14.203 1.00 93.00 189 THR A O 1
ATOM 1534 N N . ASN A 1 190 ? -20.302 3.428 12.385 1.00 92.81 190 ASN A N 1
ATOM 1535 C CA . ASN A 1 190 ? -21.666 2.934 12.577 1.00 92.81 190 ASN A CA 1
ATOM 1536 C C . ASN A 1 190 ? -22.135 2.003 11.450 1.00 92.81 190 ASN A C 1
ATOM 1538 O O . ASN A 1 190 ? -23.086 1.254 11.652 1.00 92.81 190 ASN A O 1
ATOM 1542 N N . CYS A 1 191 ? -21.510 2.070 10.270 1.00 94.00 191 CYS A N 1
ATOM 1543 C CA . CYS A 1 191 ? -21.937 1.307 9.099 1.00 94.00 191 CYS A CA 1
ATOM 1544 C C . CYS A 1 191 ? -21.153 0.026 8.844 1.00 94.00 191 CYS A C 1
ATOM 1546 O O . CYS A 1 191 ? -21.641 -0.791 8.079 1.00 94.00 191 CYS A O 1
ATOM 1548 N N . TYR A 1 192 ? -20.000 -0.194 9.477 1.00 93.19 192 TYR A N 1
ATOM 1549 C CA . TYR A 1 192 ? -19.205 -1.399 9.238 1.00 93.19 192 TYR A CA 1
ATOM 1550 C C . TYR A 1 192 ? -20.007 -2.680 9.519 1.00 93.19 192 TYR A C 1
ATOM 1552 O O . TYR A 1 192 ? -20.571 -2.841 10.606 1.00 93.19 192 TYR A O 1
ATOM 1560 N N . HIS A 1 193 ? -20.080 -3.571 8.522 1.00 93.62 193 HIS A N 1
ATOM 1561 C CA . HIS A 1 193 ? -20.906 -4.792 8.543 1.00 93.62 193 HIS A CA 1
ATOM 1562 C C . HIS A 1 193 ? -22.408 -4.547 8.791 1.00 93.62 193 HIS A C 1
ATOM 1564 O O . HIS A 1 193 ? -23.127 -5.437 9.245 1.00 93.62 193 HIS A O 1
ATOM 1570 N N . GLN A 1 194 ? -22.903 -3.344 8.494 1.00 95.25 194 GLN A N 1
ATOM 1571 C CA . GLN A 1 194 ? -24.323 -2.992 8.555 1.00 95.25 194 GLN A CA 1
ATOM 1572 C C . GLN A 1 194 ? -24.887 -2.750 7.146 1.00 95.25 194 GLN A C 1
ATOM 1574 O O . GLN A 1 194 ? -24.131 -2.495 6.213 1.00 95.25 194 GLN A O 1
ATOM 1579 N N . PRO A 1 195 ? -26.221 -2.731 6.958 1.00 95.00 195 PRO A N 1
ATOM 1580 C CA . PRO A 1 195 ? -26.827 -2.454 5.649 1.00 95.00 195 PRO A CA 1
ATOM 1581 C C . PRO A 1 195 ? -26.462 -1.092 5.022 1.00 95.00 195 PRO A C 1
ATOM 1583 O O . PRO A 1 195 ? -26.645 -0.901 3.819 1.00 95.00 195 PRO A O 1
ATOM 1586 N N . CYS A 1 196 ? -25.968 -0.134 5.818 1.00 93.69 196 CYS A N 1
ATOM 1587 C CA . CYS A 1 196 ? -25.476 1.151 5.315 1.00 93.69 196 CYS A CA 1
ATOM 1588 C C . CYS A 1 196 ? -24.022 1.118 4.809 1.00 93.69 196 CYS A C 1
ATOM 1590 O O . CYS A 1 196 ? -23.536 2.141 4.331 1.00 93.69 196 CYS A O 1
ATOM 1592 N N . ASP A 1 197 ? -23.342 -0.033 4.868 1.00 93.50 197 ASP A N 1
ATOM 1593 C CA . ASP A 1 197 ? -22.063 -0.279 4.191 1.00 93.50 197 ASP A CA 1
ATOM 1594 C C . ASP A 1 197 ? -22.282 -0.457 2.682 1.00 93.50 197 ASP A C 1
ATOM 1596 O O . ASP A 1 197 ? -22.331 -1.563 2.142 1.00 93.50 197 ASP A O 1
ATOM 1600 N N . ASN A 1 198 ? -22.551 0.651 1.995 1.00 92.19 198 ASN A N 1
ATOM 1601 C CA . ASN A 1 198 ? -22.886 0.646 0.580 1.00 92.19 198 ASN A CA 1
ATOM 1602 C C . ASN A 1 198 ? -22.317 1.870 -0.145 1.00 92.19 198 ASN A C 1
ATOM 1604 O O . ASN A 1 198 ? -21.837 2.833 0.458 1.00 92.19 198 ASN A O 1
ATOM 1608 N N . LEU A 1 199 ? -22.367 1.823 -1.475 1.00 90.75 199 LEU A N 1
ATOM 1609 C CA . LEU A 1 199 ? -21.771 2.852 -2.322 1.00 90.75 199 LEU A CA 1
ATOM 1610 C C . LEU A 1 199 ? -22.422 4.229 -2.144 1.00 90.75 199 LEU A C 1
ATOM 1612 O O . LEU A 1 199 ? -21.714 5.226 -2.254 1.00 90.75 199 LEU A O 1
ATOM 1616 N N . ASP A 1 200 ? -23.713 4.296 -1.813 1.00 88.69 200 ASP A N 1
ATOM 1617 C CA . ASP A 1 200 ? -24.426 5.568 -1.637 1.00 88.69 200 ASP A CA 1
ATOM 1618 C C . ASP A 1 200 ? -23.872 6.370 -0.452 1.00 88.69 200 ASP A C 1
ATOM 1620 O O . ASP A 1 200 ? -23.867 7.600 -0.465 1.00 88.69 200 ASP A O 1
ATOM 1624 N N . VAL A 1 201 ? -23.375 5.669 0.571 1.00 85.56 201 VAL A N 1
ATOM 1625 C CA . VAL A 1 201 ? -22.778 6.271 1.769 1.00 85.56 201 VAL A CA 1
ATOM 1626 C C . VAL A 1 201 ? -21.269 6.484 1.604 1.00 85.56 201 VAL A C 1
ATOM 1628 O O . VAL A 1 201 ? -20.720 7.458 2.125 1.00 85.56 201 VAL A O 1
ATOM 1631 N N . MET A 1 202 ? -20.582 5.588 0.888 1.00 86.00 202 MET A N 1
ATOM 1632 C CA . MET A 1 202 ? -19.116 5.583 0.807 1.00 86.00 202 MET A CA 1
ATOM 1633 C C . MET A 1 202 ? -18.543 6.403 -0.349 1.00 86.00 202 MET A C 1
ATOM 1635 O O . MET A 1 202 ? -17.406 6.866 -0.248 1.00 86.00 202 MET A O 1
ATOM 1639 N N . LEU A 1 203 ? -19.267 6.580 -1.456 1.00 89.38 203 LEU A N 1
ATOM 1640 C CA . LEU A 1 203 ? -18.722 7.221 -2.653 1.00 89.38 203 LEU A CA 1
ATOM 1641 C C . LEU A 1 203 ? -18.940 8.734 -2.642 1.00 89.38 203 LEU A C 1
ATOM 1643 O O . LEU A 1 203 ? -19.884 9.263 -3.221 1.00 89.38 203 LEU A O 1
ATOM 1647 N N . THR A 1 204 ? -18.001 9.441 -2.024 1.00 93.25 204 THR A N 1
ATOM 1648 C CA . THR A 1 204 ? -17.825 10.887 -2.204 1.00 93.25 204 THR A CA 1
ATOM 1649 C C . THR A 1 204 ? -16.686 11.161 -3.185 1.00 93.25 204 THR A C 1
ATOM 1651 O O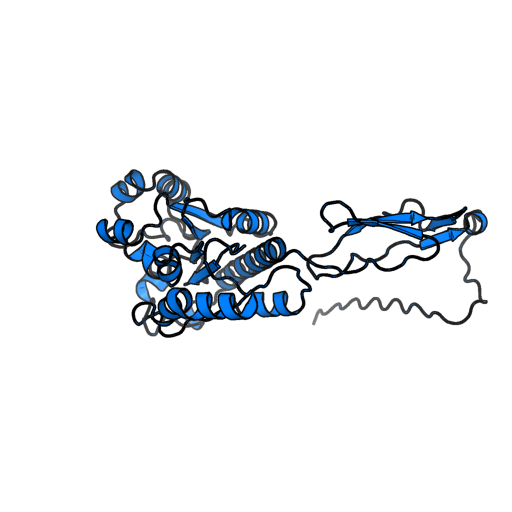 . THR A 1 204 ? -15.827 10.304 -3.405 1.00 93.25 204 THR A O 1
ATOM 1654 N N . GLU A 1 205 ? -16.636 12.367 -3.755 1.00 94.81 205 GLU A N 1
ATOM 1655 C CA . GLU A 1 205 ? -15.513 12.787 -4.605 1.00 94.81 205 GLU A CA 1
ATOM 1656 C C . GLU A 1 205 ? -14.171 12.666 -3.864 1.00 94.81 205 GLU A C 1
ATOM 1658 O O . GLU A 1 205 ? -13.204 12.137 -4.408 1.00 94.81 205 GLU A O 1
ATOM 1663 N N . ASP A 1 206 ? -14.127 13.065 -2.590 1.00 94.62 206 ASP A N 1
ATOM 1664 C CA . ASP A 1 206 ? -12.917 12.963 -1.775 1.00 94.62 206 ASP A CA 1
ATOM 1665 C C . ASP A 1 206 ? -12.477 11.514 -1.542 1.00 94.62 206 ASP A C 1
ATOM 1667 O O . ASP A 1 206 ? -11.284 11.227 -1.643 1.00 94.62 206 ASP A O 1
ATOM 1671 N N . ASN A 1 207 ? -13.417 10.604 -1.280 1.00 95.25 207 ASN A N 1
ATOM 1672 C CA . ASN A 1 207 ? -13.128 9.180 -1.099 1.00 95.25 207 ASN A CA 1
ATOM 1673 C C . ASN A 1 207 ? -12.643 8.536 -2.405 1.00 95.25 207 ASN A C 1
ATOM 1675 O O . ASN A 1 207 ? -11.679 7.770 -2.408 1.00 95.25 207 ASN A O 1
ATOM 1679 N N . LEU A 1 208 ? -13.258 8.892 -3.537 1.00 95.56 208 LEU A N 1
ATOM 1680 C CA . LEU A 1 208 ? -12.839 8.420 -4.857 1.00 95.56 208 LEU A CA 1
ATOM 1681 C C . LEU A 1 208 ? -11.431 8.900 -5.213 1.00 95.56 208 LEU A C 1
ATOM 1683 O O . LEU A 1 208 ? -10.608 8.103 -5.658 1.00 95.56 208 LEU A O 1
ATOM 1687 N N . MET A 1 209 ? -11.125 10.175 -4.979 1.00 96.56 209 MET A N 1
ATOM 1688 C CA . MET A 1 209 ? -9.800 10.743 -5.234 1.00 96.56 209 MET A CA 1
ATOM 1689 C C . MET A 1 209 ? -8.738 10.176 -4.280 1.00 96.56 209 MET A C 1
ATOM 1691 O O . MET A 1 209 ? -7.610 9.905 -4.698 1.00 96.56 209 MET A O 1
ATOM 1695 N N . PHE A 1 210 ? -9.099 9.929 -3.019 1.00 96.56 210 PHE A N 1
ATOM 1696 C CA . PHE A 1 210 ? -8.235 9.259 -2.049 1.00 96.56 210 PHE A CA 1
ATOM 1697 C C . PHE A 1 210 ? -7.911 7.818 -2.471 1.00 96.56 210 PHE A C 1
ATOM 1699 O O . PHE A 1 210 ? -6.743 7.424 -2.478 1.00 96.56 210 PHE A O 1
ATOM 1706 N N . MET A 1 211 ? -8.917 7.043 -2.886 1.00 95.81 211 MET A N 1
ATOM 1707 C CA . MET A 1 211 ? -8.734 5.693 -3.428 1.00 95.81 211 MET A CA 1
ATOM 1708 C C . MET A 1 211 ? -7.956 5.707 -4.755 1.00 95.81 211 MET A C 1
ATOM 1710 O O . MET A 1 211 ? -7.128 4.828 -4.994 1.00 95.81 211 MET A O 1
ATOM 1714 N N . GLY A 1 212 ? -8.172 6.719 -5.599 1.00 96.62 212 GLY A N 1
ATOM 1715 C CA . GLY A 1 212 ? -7.430 6.930 -6.843 1.00 96.62 212 GLY A CA 1
ATOM 1716 C C . GLY A 1 212 ? -5.931 7.085 -6.596 1.00 96.62 212 GLY A C 1
ATOM 1717 O O . GLY A 1 212 ? -5.138 6.341 -7.173 1.00 96.62 212 GLY A O 1
ATOM 1718 N N . LYS A 1 213 ? -5.540 7.950 -5.648 1.00 96.94 213 LYS A N 1
ATOM 1719 C CA . LYS A 1 213 ? -4.129 8.121 -5.264 1.00 96.94 213 LYS A CA 1
ATOM 1720 C C . LYS A 1 213 ? -3.510 6.824 -4.735 1.00 96.94 213 LYS A C 1
ATOM 1722 O O . LYS A 1 213 ? -2.367 6.514 -5.061 1.00 96.94 213 LYS A O 1
ATOM 1727 N N . GLN A 1 214 ? -4.257 6.039 -3.956 1.00 97.00 214 GLN A N 1
ATOM 1728 C CA . GLN A 1 214 ? -3.799 4.721 -3.499 1.00 97.00 214 GLN A CA 1
ATOM 1729 C C . GLN A 1 214 ? -3.590 3.746 -4.657 1.00 97.00 214 GLN A C 1
ATOM 1731 O O . GLN A 1 214 ? -2.577 3.050 -4.692 1.00 97.00 214 GLN A O 1
ATOM 1736 N N . ALA A 1 215 ? -4.516 3.701 -5.618 1.00 96.94 215 ALA A N 1
ATOM 1737 C CA . ALA A 1 215 ? -4.381 2.860 -6.801 1.00 96.94 215 ALA A CA 1
ATOM 1738 C C . ALA A 1 215 ? -3.168 3.267 -7.653 1.00 96.94 215 ALA A C 1
ATOM 1740 O O . ALA A 1 215 ? -2.427 2.392 -8.096 1.00 96.94 215 ALA A O 1
ATOM 1741 N N . ASP A 1 216 ? -2.933 4.568 -7.836 1.00 95.81 216 ASP A N 1
ATOM 1742 C CA . ASP A 1 216 ? -1.752 5.089 -8.529 1.00 95.81 216 ASP A CA 1
ATOM 1743 C C . ASP A 1 216 ? -0.450 4.719 -7.811 1.00 95.81 216 ASP A C 1
ATOM 1745 O O . ASP A 1 216 ? 0.475 4.203 -8.440 1.00 95.81 216 ASP A O 1
ATOM 1749 N N . ALA A 1 217 ? -0.384 4.924 -6.492 1.00 95.38 217 ALA A N 1
ATOM 1750 C CA . ALA A 1 217 ? 0.805 4.611 -5.705 1.00 95.38 217 ALA A CA 1
ATOM 1751 C C . ALA A 1 217 ? 1.115 3.108 -5.725 1.00 95.38 217 ALA A C 1
ATOM 1753 O O . ALA A 1 217 ? 2.258 2.708 -5.941 1.00 95.38 217 ALA A O 1
ATOM 1754 N N . LEU A 1 218 ? 0.089 2.264 -5.573 1.00 95.50 218 LEU A N 1
ATOM 1755 C CA . LEU A 1 218 ? 0.219 0.812 -5.691 1.00 95.50 218 LEU A CA 1
ATOM 1756 C C . LEU A 1 218 ? 0.675 0.390 -7.084 1.00 95.50 218 LEU A C 1
ATOM 1758 O O . LEU A 1 218 ? 1.536 -0.476 -7.203 1.00 95.50 218 LEU A O 1
ATOM 1762 N N . TYR A 1 219 ? 0.119 0.994 -8.133 1.00 93.81 219 TYR A N 1
ATOM 1763 C CA . TYR A 1 219 ? 0.522 0.712 -9.505 1.00 93.81 219 TYR A CA 1
ATOM 1764 C C . TYR A 1 219 ? 2.001 1.043 -9.739 1.00 93.81 219 TYR A C 1
ATOM 1766 O O . TYR A 1 219 ? 2.738 0.190 -10.230 1.00 93.81 219 TYR A O 1
ATOM 1774 N N . TYR A 1 220 ? 2.459 2.233 -9.342 1.00 90.88 220 TYR A N 1
ATOM 1775 C CA . TYR A 1 220 ? 3.862 2.626 -9.497 1.00 90.88 220 TYR A CA 1
ATOM 1776 C C . TYR A 1 220 ? 4.814 1.814 -8.614 1.00 90.88 220 TYR A C 1
ATOM 1778 O O . TYR A 1 220 ? 5.911 1.476 -9.055 1.00 90.88 220 TYR A O 1
ATOM 1786 N N . SER A 1 221 ? 4.390 1.432 -7.408 1.00 91.62 221 SER A N 1
ATOM 1787 C CA . SER A 1 221 ? 5.180 0.543 -6.556 1.00 91.62 221 SER A CA 1
ATOM 1788 C C . SER A 1 221 ? 5.329 -0.853 -7.164 1.00 91.62 221 SER A C 1
ATOM 1790 O O . SER A 1 221 ? 6.436 -1.378 -7.281 1.00 91.62 221 SER A O 1
ATOM 1792 N N . LEU A 1 222 ? 4.217 -1.443 -7.622 1.00 90.75 222 LEU A N 1
ATOM 1793 C CA . LEU A 1 222 ? 4.235 -2.734 -8.310 1.00 90.75 222 LEU A CA 1
ATOM 1794 C C . LEU A 1 222 ? 5.088 -2.676 -9.566 1.00 90.75 222 LEU A C 1
ATOM 1796 O O . LEU A 1 222 ? 5.795 -3.630 -9.844 1.00 90.75 222 LEU A O 1
ATOM 1800 N N . HIS A 1 223 ? 5.033 -1.578 -10.310 1.00 84.81 223 HIS A N 1
ATOM 1801 C CA . HIS A 1 223 ? 5.860 -1.373 -11.487 1.00 84.81 223 HIS A CA 1
ATOM 1802 C C . HIS A 1 223 ? 7.357 -1.393 -11.149 1.00 84.81 223 HIS A C 1
ATOM 1804 O O . HIS A 1 223 ? 8.117 -2.103 -11.800 1.00 84.81 223 HIS A O 1
ATOM 1810 N N . TYR A 1 224 ? 7.765 -0.684 -10.094 1.00 85.75 224 TYR A N 1
ATOM 1811 C CA . TYR A 1 224 ? 9.147 -0.698 -9.619 1.00 85.75 224 TYR A CA 1
ATOM 1812 C C . TYR A 1 224 ? 9.604 -2.111 -9.223 1.00 85.75 224 TYR A C 1
ATOM 1814 O O . TYR A 1 224 ? 10.647 -2.571 -9.674 1.00 85.75 224 TYR A O 1
ATOM 1822 N N . LEU A 1 225 ? 8.794 -2.827 -8.438 1.00 87.38 225 LEU A N 1
ATOM 1823 C CA . LEU A 1 225 ? 9.098 -4.193 -7.991 1.00 87.38 225 LEU A CA 1
ATOM 1824 C C . LEU A 1 225 ? 9.019 -5.229 -9.122 1.00 87.38 225 LEU A C 1
ATOM 1826 O O . LEU A 1 225 ? 9.679 -6.268 -9.074 1.00 87.38 225 LEU A O 1
ATOM 1830 N N . ALA A 1 226 ? 8.185 -4.977 -10.131 1.00 87.75 226 ALA A N 1
ATOM 1831 C CA . ALA A 1 226 ? 8.001 -5.865 -11.268 1.00 87.75 226 ALA A CA 1
ATOM 1832 C C . ALA A 1 226 ? 9.181 -5.821 -12.251 1.00 87.75 226 ALA A C 1
ATOM 1834 O O . ALA A 1 226 ? 9.308 -6.753 -13.040 1.00 87.75 226 ALA A O 1
ATOM 1835 N N . GLU A 1 227 ? 10.016 -4.778 -12.179 1.00 83.06 227 GLU A N 1
ATOM 1836 C CA . GLU A 1 227 ? 11.096 -4.465 -13.120 1.00 83.06 227 GLU A CA 1
ATOM 1837 C C . GLU A 1 227 ? 10.603 -4.410 -14.571 1.00 83.06 227 GLU A C 1
ATOM 1839 O O . GLU A 1 227 ? 10.404 -5.418 -15.252 1.00 83.06 227 GLU A O 1
ATOM 1844 N N . THR A 1 228 ? 10.380 -3.193 -15.044 1.00 74.81 228 THR A N 1
ATOM 1845 C CA . THR A 1 228 ? 9.834 -2.913 -16.373 1.00 74.81 228 THR A CA 1
ATOM 1846 C C . THR A 1 228 ? 10.769 -3.372 -17.464 1.00 74.81 228 THR A C 1
ATOM 1848 O O . THR A 1 228 ? 11.931 -2.975 -17.509 1.00 74.81 228 THR A O 1
ATOM 1851 N N . ASP A 1 229 ? 10.223 -4.145 -18.394 1.00 77.81 229 ASP A N 1
ATOM 1852 C CA . ASP A 1 229 ? 10.933 -4.537 -19.596 1.00 77.81 229 ASP A CA 1
ATOM 1853 C C . ASP A 1 229 ? 10.396 -3.743 -20.790 1.00 77.81 229 ASP A C 1
ATOM 1855 O O . ASP A 1 229 ? 9.360 -4.079 -21.363 1.00 77.81 229 ASP A O 1
ATOM 1859 N N . CYS A 1 230 ? 11.100 -2.677 -21.176 1.00 76.44 230 CYS A N 1
ATOM 1860 C CA . CYS A 1 230 ? 10.790 -1.945 -22.408 1.00 76.44 230 CYS A CA 1
ATOM 1861 C C . CYS A 1 230 ? 11.279 -2.661 -23.681 1.00 76.44 230 CYS A C 1
ATOM 1863 O O . CYS A 1 230 ? 11.130 -2.134 -24.787 1.00 76.44 230 CYS A O 1
ATOM 1865 N N . GLY A 1 231 ? 11.883 -3.846 -23.551 1.00 78.88 231 GLY A N 1
ATOM 1866 C CA . GLY A 1 231 ? 12.467 -4.588 -24.653 1.00 78.88 231 GLY A CA 1
ATOM 1867 C C . GLY A 1 231 ? 13.586 -3.816 -25.353 1.00 78.88 231 GLY A C 1
ATOM 1868 O O . GLY A 1 231 ? 14.287 -2.986 -24.771 1.00 78.88 231 GLY A O 1
ATOM 1869 N N . ILE A 1 232 ? 13.761 -4.098 -26.643 1.00 82.94 232 ILE A N 1
ATOM 1870 C CA . ILE A 1 232 ? 14.804 -3.477 -27.462 1.00 82.94 232 ILE A CA 1
ATOM 1871 C C . ILE A 1 232 ? 14.413 -2.016 -27.771 1.00 82.94 232 ILE A C 1
ATOM 1873 O O . ILE A 1 232 ? 13.321 -1.793 -28.301 1.00 82.94 232 ILE A O 1
ATOM 1877 N N . PRO A 1 233 ? 15.287 -1.025 -27.493 1.00 86.50 233 PRO A N 1
ATOM 1878 C CA . PRO A 1 233 ? 15.072 0.365 -27.892 1.00 86.50 233 PRO A CA 1
ATOM 1879 C C . PRO A 1 233 ? 14.788 0.524 -29.396 1.00 86.50 233 PRO A C 1
ATOM 1881 O O . PRO A 1 233 ? 15.347 -0.218 -30.208 1.00 86.50 233 PRO A O 1
ATOM 1884 N N . PRO A 1 234 ? 13.945 1.491 -29.804 1.00 87.06 234 PRO A N 1
ATOM 1885 C CA . PRO A 1 234 ? 13.614 1.688 -31.212 1.00 87.06 234 PRO A CA 1
ATOM 1886 C C . PRO A 1 234 ? 14.853 2.069 -32.033 1.00 87.06 234 PRO A C 1
ATOM 1888 O O . PRO A 1 234 ? 15.549 3.028 -31.725 1.00 87.06 234 PRO A O 1
ATOM 1891 N N . GLY A 1 235 ? 15.114 1.357 -33.130 1.00 87.31 235 GLY A N 1
ATOM 1892 C CA . GLY A 1 235 ? 16.245 1.674 -34.002 1.00 87.31 235 GLY A CA 1
ATOM 1893 C C . GLY A 1 235 ? 16.133 3.076 -34.611 1.00 87.31 235 GLY A C 1
ATOM 1894 O O . GLY A 1 235 ? 15.142 3.392 -35.268 1.00 87.31 235 GLY A O 1
ATOM 1895 N N . ILE A 1 236 ? 17.169 3.900 -34.438 1.00 87.50 236 ILE A N 1
ATOM 1896 C CA . ILE A 1 236 ? 17.282 5.216 -35.078 1.00 87.50 236 ILE A CA 1
ATOM 1897 C C . ILE A 1 236 ? 18.292 5.115 -36.225 1.00 87.50 236 ILE A C 1
ATOM 1899 O O . ILE A 1 236 ? 19.401 4.603 -36.057 1.00 87.50 236 ILE A O 1
ATOM 1903 N N . MET A 1 237 ? 17.898 5.587 -37.410 1.00 85.75 237 MET A N 1
ATOM 1904 C CA . MET A 1 237 ? 18.739 5.543 -38.609 1.00 85.75 237 MET A CA 1
ATOM 1905 C C . MET A 1 237 ? 20.071 6.263 -38.370 1.00 85.75 237 MET A C 1
ATOM 1907 O O . MET A 1 237 ? 20.090 7.329 -37.759 1.00 85.75 237 MET A O 1
ATOM 1911 N N . ASN A 1 238 ? 21.167 5.680 -38.868 1.00 89.50 238 ASN A N 1
ATOM 1912 C CA . ASN A 1 238 ? 22.534 6.191 -38.713 1.00 89.50 238 ASN A CA 1
ATOM 1913 C C . ASN A 1 238 ? 22.921 6.451 -37.251 1.00 89.50 238 ASN A C 1
ATOM 1915 O O . ASN A 1 238 ? 23.584 7.437 -36.930 1.00 89.50 238 ASN A O 1
ATOM 1919 N N . SER A 1 239 ? 22.502 5.568 -36.350 1.00 90.94 239 SER A N 1
ATOM 1920 C CA . SER A 1 239 ? 22.871 5.654 -34.945 1.00 90.94 239 SER A CA 1
ATOM 1921 C C . SER A 1 239 ? 23.201 4.286 -34.362 1.00 90.94 239 SER A C 1
ATOM 1923 O O . SER A 1 239 ? 22.813 3.242 -34.885 1.00 90.94 239 SER A O 1
ATOM 1925 N N . THR A 1 240 ? 23.913 4.316 -33.246 1.00 91.81 240 THR A N 1
ATOM 1926 C CA . THR A 1 240 ? 24.064 3.197 -32.316 1.00 91.81 240 THR A CA 1
ATOM 1927 C C . THR A 1 240 ? 23.502 3.616 -30.967 1.00 91.81 240 THR A C 1
ATOM 1929 O O . THR A 1 240 ? 23.391 4.812 -30.693 1.00 91.81 240 THR A O 1
ATOM 1932 N N . TYR A 1 241 ? 23.154 2.653 -30.116 1.00 92.00 241 TYR A N 1
ATOM 1933 C CA . TYR A 1 241 ? 22.717 2.941 -28.755 1.00 92.00 241 TYR A CA 1
ATOM 1934 C C . TYR A 1 241 ? 23.460 2.088 -27.731 1.00 92.00 241 TYR A C 1
ATOM 1936 O O . TYR A 1 241 ? 23.935 0.991 -28.026 1.00 92.00 241 TYR A O 1
ATOM 1944 N N . SER A 1 242 ? 23.527 2.603 -26.509 1.00 90.75 242 SER A N 1
ATOM 1945 C CA . SER A 1 242 ? 23.904 1.864 -25.306 1.00 90.75 242 SER A CA 1
ATOM 1946 C C . SER A 1 242 ? 22.789 1.981 -24.277 1.00 90.75 242 SER A C 1
ATOM 1948 O O . SER A 1 242 ? 22.142 3.024 -24.198 1.00 90.75 242 SER A O 1
ATOM 1950 N N . ILE A 1 243 ? 22.587 0.941 -23.477 1.00 84.06 243 ILE A N 1
ATOM 1951 C CA . ILE A 1 243 ? 21.615 0.945 -22.382 1.00 84.06 243 ILE A CA 1
ATOM 1952 C C . ILE A 1 243 ? 22.362 1.248 -21.074 1.00 84.06 243 ILE A C 1
ATOM 1954 O O . ILE A 1 243 ? 23.468 0.746 -20.870 1.00 84.06 243 ILE A O 1
ATOM 1958 N N . SER A 1 244 ? 21.797 2.110 -20.229 1.00 81.75 244 SER A N 1
ATOM 1959 C CA . SER A 1 244 ? 22.310 2.420 -18.889 1.00 81.75 244 SER A CA 1
ATOM 1960 C C . SER A 1 244 ? 22.261 1.203 -17.958 1.00 81.75 244 SER A C 1
ATOM 1962 O O . SER A 1 244 ? 21.526 0.252 -18.200 1.00 81.75 244 SER A O 1
ATOM 1964 N N . GLU A 1 245 ? 23.025 1.232 -16.863 1.00 74.00 245 GLU A N 1
ATOM 1965 C CA . GLU A 1 245 ? 23.082 0.117 -15.899 1.00 74.00 245 GLU A CA 1
ATOM 1966 C C . GLU A 1 245 ? 21.721 -0.221 -15.274 1.00 74.00 245 GLU A C 1
ATOM 1968 O O . GLU A 1 245 ? 21.440 -1.384 -15.003 1.00 74.00 245 GLU A O 1
ATOM 1973 N N . ASP A 1 246 ? 20.852 0.777 -15.098 1.00 65.62 246 ASP A N 1
ATOM 1974 C CA . ASP A 1 246 ? 19.486 0.584 -14.601 1.00 65.62 246 ASP A CA 1
ATOM 1975 C C . ASP A 1 246 ? 18.533 -0.023 -15.645 1.00 65.62 246 ASP A C 1
ATOM 1977 O O . ASP A 1 246 ? 17.387 -0.311 -15.326 1.00 65.62 246 ASP A O 1
ATOM 1981 N N . SER A 1 247 ? 18.988 -0.229 -16.886 1.00 71.69 247 SER A N 1
ATOM 1982 C CA . SER A 1 247 ? 18.188 -0.694 -18.026 1.00 71.69 247 SER A CA 1
ATOM 1983 C C . SER A 1 247 ? 17.002 0.204 -18.408 1.00 71.69 247 SER A C 1
ATOM 1985 O O . SER A 1 247 ? 16.180 -0.180 -19.238 1.00 71.69 247 SER A O 1
ATOM 1987 N N . LEU A 1 248 ? 16.930 1.426 -17.866 1.00 81.25 248 LEU A N 1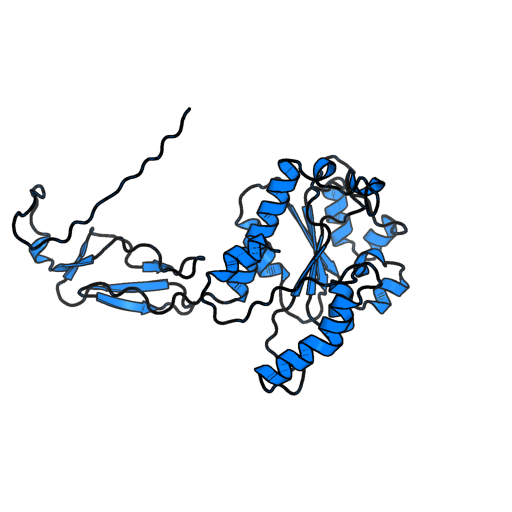
ATOM 1988 C CA . LEU A 1 248 ? 15.811 2.350 -18.071 1.00 81.25 248 LEU A CA 1
ATOM 1989 C C . LEU A 1 248 ? 16.128 3.497 -19.032 1.00 81.25 248 LEU A C 1
ATOM 1991 O O . LEU A 1 248 ? 15.221 4.242 -19.394 1.00 81.25 248 LEU A O 1
ATOM 1995 N N . THR A 1 249 ? 17.376 3.665 -19.471 1.00 85.94 249 THR A N 1
ATOM 1996 C CA . THR A 1 249 ? 17.756 4.730 -20.410 1.00 85.94 249 THR A CA 1
ATOM 1997 C C . THR A 1 249 ? 18.567 4.177 -21.577 1.00 85.94 249 THR A C 1
ATOM 1999 O O . THR A 1 249 ? 19.627 3.583 -21.400 1.00 85.94 249 THR A O 1
ATOM 2002 N N . ALA A 1 250 ? 18.097 4.421 -22.798 1.00 89.06 250 ALA A N 1
ATOM 2003 C CA . ALA A 1 250 ? 18.835 4.164 -24.025 1.00 89.06 250 ALA A CA 1
ATOM 2004 C C . ALA A 1 250 ? 19.480 5.467 -24.507 1.00 89.06 250 ALA A C 1
ATOM 2006 O O . ALA A 1 250 ? 18.788 6.445 -24.784 1.00 89.06 250 ALA A O 1
ATOM 2007 N N . ILE A 1 251 ? 20.806 5.480 -24.605 1.00 91.00 251 ILE A N 1
ATOM 2008 C CA . ILE A 1 251 ? 21.606 6.634 -25.025 1.00 91.00 251 ILE A CA 1
ATOM 2009 C C . ILE A 1 251 ? 22.071 6.395 -26.456 1.00 91.00 251 ILE A C 1
ATOM 2011 O O . ILE A 1 251 ? 22.836 5.462 -26.705 1.00 91.00 251 ILE A O 1
ATOM 2015 N N . TYR A 1 252 ? 21.645 7.248 -27.384 1.00 92.25 252 TYR A N 1
ATOM 2016 C CA . TYR A 1 252 ? 21.990 7.132 -28.799 1.00 92.25 252 TYR A CA 1
ATOM 2017 C C . TYR A 1 252 ? 23.188 7.999 -29.178 1.00 92.25 252 TYR A C 1
ATOM 2019 O O . TYR A 1 252 ? 23.383 9.100 -28.659 1.00 92.25 252 TYR A O 1
ATOM 2027 N N . ARG A 1 253 ? 23.970 7.506 -30.140 1.00 91.50 253 ARG A N 1
ATOM 2028 C CA . ARG A 1 253 ? 25.087 8.208 -30.776 1.00 91.50 253 ARG A CA 1
ATOM 2029 C C . ARG A 1 253 ? 24.976 8.073 -32.287 1.00 91.50 253 ARG A C 1
ATOM 2031 O O . ARG A 1 253 ? 24.865 6.957 -32.794 1.00 91.50 253 ARG A O 1
ATOM 2038 N N . CYS A 1 254 ? 25.019 9.198 -32.991 1.00 91.12 254 CYS A N 1
ATOM 2039 C CA . CYS A 1 254 ? 25.083 9.207 -34.447 1.00 91.12 254 CYS A CA 1
ATOM 2040 C C . CYS A 1 254 ? 26.397 8.573 -34.930 1.00 91.12 254 CYS A C 1
ATOM 2042 O O . CYS A 1 254 ? 27.432 8.732 -34.279 1.00 91.12 254 CYS A O 1
ATOM 2044 N N . ILE A 1 255 ? 26.339 7.826 -36.032 1.00 91.38 255 ILE A N 1
ATOM 2045 C CA . ILE A 1 255 ? 27.515 7.214 -36.667 1.00 91.38 255 ILE A CA 1
ATOM 2046 C C . ILE A 1 255 ? 28.006 8.078 -37.831 1.00 91.38 255 ILE A C 1
ATOM 2048 O O . ILE A 1 255 ? 27.239 8.859 -38.400 1.00 91.38 255 ILE A O 1
ATOM 2052 N N . ASP A 1 256 ? 29.274 7.906 -38.199 1.00 89.00 256 ASP A N 1
ATOM 2053 C CA . ASP A 1 256 ? 29.922 8.611 -39.310 1.00 89.00 256 ASP A CA 1
ATOM 2054 C C . ASP A 1 256 ? 29.793 10.150 -39.200 1.00 89.00 256 ASP A C 1
ATOM 2056 O O . ASP A 1 256 ? 29.806 10.703 -38.101 1.00 89.00 256 ASP A O 1
ATOM 2060 N N . ASP A 1 257 ? 29.655 10.850 -40.332 1.00 84.44 257 ASP A N 1
ATOM 2061 C CA . ASP A 1 257 ? 29.541 12.317 -40.418 1.00 84.44 257 ASP A CA 1
ATOM 2062 C C . ASP A 1 257 ? 28.095 12.833 -40.228 1.00 84.44 257 ASP A C 1
ATOM 2064 O O . ASP A 1 257 ? 27.715 13.907 -40.724 1.00 84.44 257 ASP A O 1
ATOM 2068 N N . THR A 1 258 ? 27.256 12.055 -39.536 1.00 88.56 258 THR A N 1
ATOM 2069 C CA . THR A 1 258 ? 25.870 12.432 -39.239 1.00 88.56 258 THR A CA 1
ATOM 2070 C C . THR A 1 258 ? 25.749 13.158 -37.901 1.00 88.56 258 THR A C 1
ATOM 2072 O O . THR A 1 258 ? 26.493 12.916 -36.952 1.00 88.56 258 THR A O 1
ATOM 2075 N N . VAL A 1 259 ? 24.796 14.082 -37.812 1.00 87.69 259 VAL A N 1
ATOM 2076 C CA . VAL A 1 259 ? 24.520 14.884 -36.619 1.00 87.69 259 VAL A CA 1
ATOM 2077 C C . VAL A 1 259 ? 23.045 14.793 -36.241 1.00 87.69 259 VAL A C 1
ATOM 2079 O O . VAL A 1 259 ? 22.176 14.520 -37.071 1.00 87.69 259 VAL A O 1
ATOM 2082 N N . VAL A 1 260 ? 22.767 15.034 -34.962 1.00 88.94 260 VAL A N 1
ATOM 2083 C CA . VAL A 1 260 ? 21.416 15.002 -34.396 1.00 88.94 260 VAL A CA 1
ATOM 2084 C C . VAL A 1 260 ? 20.583 16.149 -34.971 1.00 88.94 260 VAL A C 1
ATOM 2086 O O . VAL A 1 260 ? 20.976 17.314 -34.875 1.00 88.94 260 VAL A O 1
ATOM 2089 N N . PHE A 1 261 ? 19.410 15.828 -35.513 1.00 84.62 261 PHE A N 1
ATOM 2090 C CA . PHE A 1 261 ? 18.400 16.789 -35.941 1.00 84.62 261 PHE A CA 1
ATOM 2091 C C . PHE A 1 261 ? 17.075 16.549 -35.194 1.00 84.62 261 PHE A C 1
ATOM 2093 O O . PHE A 1 261 ? 16.584 15.419 -35.226 1.00 84.62 261 PHE A O 1
ATOM 2100 N N . PRO A 1 262 ? 16.470 17.577 -34.566 1.00 84.00 262 PRO A N 1
ATOM 2101 C CA . PRO A 1 262 ? 16.971 18.948 -34.464 1.00 84.00 262 PRO A CA 1
ATOM 2102 C C . PRO A 1 262 ? 18.258 19.050 -33.629 1.00 84.00 262 PRO A C 1
ATOM 2104 O O . PRO A 1 262 ? 18.488 18.259 -32.712 1.00 84.00 262 PRO A O 1
ATOM 2107 N N . TYR A 1 263 ? 19.112 20.023 -33.959 1.00 75.75 263 TYR A N 1
ATOM 2108 C CA . TYR A 1 263 ? 20.388 20.230 -33.268 1.00 75.75 263 TYR A CA 1
ATOM 2109 C C . TYR A 1 263 ? 20.159 20.460 -31.766 1.00 75.75 263 TYR A C 1
ATOM 2111 O O . TYR A 1 263 ? 19.286 21.241 -31.390 1.00 75.75 263 TYR A O 1
ATOM 2119 N N . LYS A 1 264 ? 20.958 19.797 -30.916 1.00 73.06 264 LYS A N 1
ATOM 2120 C CA . LYS A 1 264 ? 20.830 19.763 -29.439 1.00 73.06 264 LYS A CA 1
ATOM 2121 C C . LYS A 1 264 ? 19.592 19.042 -28.884 1.00 73.06 264 LYS A C 1
ATOM 2123 O O . LYS A 1 264 ? 19.260 19.2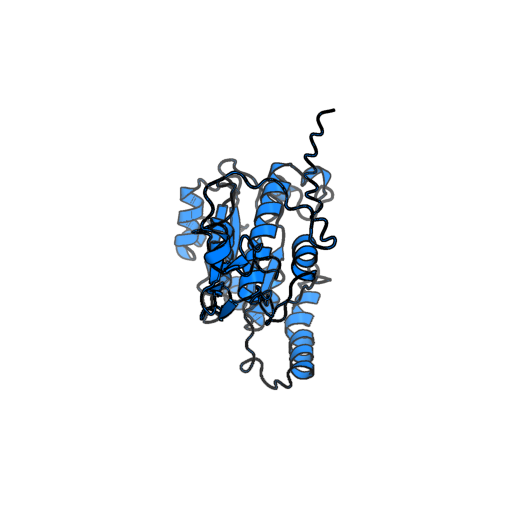39 -27.716 1.00 73.06 264 LYS A O 1
ATOM 2128 N N . SER A 1 265 ? 18.921 18.205 -29.671 1.00 79.00 265 SER A N 1
ATOM 2129 C CA . SER A 1 265 ? 17.887 17.323 -29.116 1.00 79.00 265 SER A CA 1
ATOM 2130 C C . SER A 1 265 ? 18.478 16.348 -28.104 1.00 79.00 265 SER A C 1
ATOM 2132 O O . SER A 1 265 ? 19.631 15.932 -28.231 1.00 79.00 265 SER A O 1
ATOM 2134 N N . ASN A 1 266 ? 17.677 15.974 -27.106 1.00 80.62 266 ASN A N 1
ATOM 2135 C CA . ASN A 1 266 ? 18.051 14.920 -26.175 1.00 80.62 266 ASN A CA 1
ATOM 2136 C C . ASN A 1 266 ? 18.125 13.587 -26.935 1.00 80.62 266 ASN A C 1
ATOM 2138 O O . ASN A 1 266 ? 17.133 13.157 -27.520 1.00 80.62 266 ASN A O 1
ATOM 2142 N N . THR A 1 267 ? 19.294 12.951 -26.931 1.00 84.81 267 THR A N 1
ATOM 2143 C CA . THR A 1 267 ? 19.522 11.647 -27.570 1.00 84.81 267 THR A CA 1
ATOM 2144 C C . THR A 1 267 ? 19.263 10.475 -26.631 1.00 84.81 267 THR A C 1
ATOM 2146 O O . THR A 1 267 ? 19.603 9.338 -26.957 1.00 84.81 267 THR A O 1
ATOM 2149 N N . ASN A 1 268 ? 18.681 10.741 -25.464 1.00 89.25 268 ASN A N 1
ATOM 2150 C CA . ASN A 1 268 ? 18.310 9.722 -24.501 1.00 89.25 268 ASN A CA 1
ATOM 2151 C C . ASN A 1 268 ? 16.819 9.420 -24.637 1.00 89.25 268 ASN A C 1
ATOM 2153 O O . ASN A 1 268 ? 15.991 10.330 -24.578 1.00 89.25 268 ASN A O 1
ATOM 2157 N N . LEU A 1 269 ? 16.487 8.139 -24.769 1.00 88.50 269 LEU A N 1
ATOM 2158 C CA . LEU A 1 269 ? 15.129 7.647 -24.582 1.00 88.50 269 LEU A CA 1
ATOM 2159 C C . LEU A 1 269 ? 15.040 6.996 -23.209 1.00 88.50 269 LEU A C 1
ATOM 2161 O O . LEU A 1 269 ? 15.910 6.210 -22.840 1.00 88.50 269 LEU A O 1
ATOM 2165 N N . SER A 1 270 ? 13.984 7.302 -22.470 1.00 87.38 270 SER A N 1
ATOM 2166 C CA . SER A 1 270 ? 13.710 6.672 -21.182 1.00 87.38 270 SER A CA 1
ATOM 2167 C C . SER A 1 270 ? 12.618 5.623 -21.344 1.00 87.38 270 SER A C 1
ATOM 2169 O O . SER A 1 270 ? 11.610 5.870 -22.005 1.00 87.38 270 SER A O 1
ATOM 2171 N N . CYS A 1 271 ? 12.814 4.459 -20.738 1.00 81.50 271 CYS A N 1
ATOM 2172 C CA . CYS A 1 271 ? 11.791 3.442 -20.577 1.00 81.50 271 CYS A CA 1
ATOM 2173 C C . CYS A 1 271 ? 10.682 4.024 -19.697 1.00 81.50 271 CYS A C 1
ATOM 2175 O O . CYS A 1 271 ? 10.902 4.380 -18.537 1.00 81.50 271 CYS A O 1
ATOM 2177 N N . MET A 1 272 ? 9.504 4.213 -20.282 1.00 75.94 272 MET A N 1
ATOM 2178 C CA . MET A 1 272 ? 8.362 4.782 -19.589 1.00 75.94 272 MET A CA 1
ATOM 2179 C C . MET A 1 272 ? 7.672 3.721 -18.747 1.00 75.94 272 MET A C 1
ATOM 2181 O O . MET A 1 272 ? 7.773 2.517 -18.982 1.00 75.94 272 MET A O 1
ATOM 2185 N N . ILE A 1 273 ? 6.854 4.200 -17.813 1.00 65.00 273 ILE A N 1
ATOM 2186 C CA . ILE A 1 273 ? 6.078 3.331 -16.934 1.00 65.00 273 ILE A CA 1
ATOM 2187 C C . ILE A 1 273 ? 5.087 2.437 -17.706 1.00 65.00 273 ILE A C 1
ATOM 2189 O O . ILE A 1 273 ? 4.643 1.412 -17.200 1.00 65.00 273 ILE A O 1
ATOM 2193 N N . SER A 1 274 ? 4.744 2.786 -18.947 1.00 63.56 274 SER A N 1
ATOM 2194 C CA . SER A 1 274 ? 3.931 1.944 -19.829 1.00 63.56 274 SER A CA 1
ATOM 2195 C C . SER A 1 274 ? 4.655 0.696 -20.350 1.00 63.56 274 SER A C 1
ATOM 2197 O O . SER A 1 274 ? 4.001 -0.154 -20.946 1.00 63.56 274 SER A O 1
ATOM 2199 N N . GLY A 1 275 ? 5.972 0.566 -20.153 1.00 69.38 275 GLY A N 1
ATOM 2200 C CA . GLY A 1 275 ? 6.779 -0.441 -20.850 1.00 69.38 275 GLY A CA 1
ATOM 2201 C C . GLY A 1 275 ? 7.102 -0.055 -22.297 1.00 69.38 275 GLY A C 1
ATOM 2202 O O . GLY A 1 275 ? 7.559 -0.888 -23.071 1.00 69.38 275 GLY A O 1
ATOM 2203 N N . GLU A 1 276 ? 6.871 1.205 -22.673 1.00 79.56 276 GLU A N 1
ATOM 2204 C CA . GLU A 1 276 ? 7.266 1.764 -23.965 1.00 79.56 276 GLU A CA 1
ATOM 2205 C C . GLU A 1 276 ? 8.442 2.727 -23.791 1.00 79.56 276 GLU A C 1
ATOM 2207 O O . GLU A 1 276 ? 8.557 3.416 -22.778 1.00 79.56 276 GLU A O 1
ATOM 2212 N N . TRP A 1 277 ? 9.299 2.838 -24.801 1.00 82.94 277 TRP A N 1
ATOM 2213 C CA . TRP A 1 277 ? 10.309 3.894 -24.836 1.00 82.94 277 TRP A CA 1
ATOM 2214 C C . TRP A 1 277 ? 9.652 5.262 -25.040 1.00 82.94 277 TRP A C 1
ATOM 2216 O O . TRP A 1 277 ? 8.697 5.393 -25.806 1.00 82.94 277 TRP A O 1
ATOM 2226 N N . SER A 1 278 ? 10.183 6.296 -24.383 1.00 86.19 278 SER A N 1
ATOM 2227 C CA . SER A 1 278 ? 9.776 7.682 -24.614 1.00 86.19 278 SER A CA 1
ATOM 2228 C C . SER A 1 278 ? 9.850 8.029 -26.100 1.00 86.19 278 SER A C 1
ATOM 2230 O O . SER A 1 278 ? 10.647 7.456 -26.843 1.00 86.19 278 SER A O 1
ATOM 2232 N N . GLN A 1 279 ? 9.041 8.988 -26.544 1.00 79.75 279 GLN A N 1
ATOM 2233 C CA . GLN A 1 279 ? 8.964 9.327 -27.964 1.00 79.75 279 GLN A CA 1
ATOM 2234 C C . GLN A 1 279 ? 10.316 9.760 -28.548 1.00 79.75 279 GLN A C 1
ATOM 2236 O O . GLN A 1 279 ? 11.086 10.493 -27.924 1.00 79.75 279 GLN A O 1
ATOM 2241 N N . VAL A 1 280 ? 10.567 9.327 -29.786 1.00 71.88 280 VAL A N 1
ATOM 2242 C CA . VAL A 1 280 ? 11.742 9.717 -30.565 1.00 71.88 280 VAL A CA 1
ATOM 2243 C C . VAL A 1 280 ? 11.541 11.136 -31.084 1.00 71.88 280 VAL A C 1
ATOM 2245 O O . VAL A 1 280 ? 10.696 11.382 -31.941 1.00 71.88 280 VAL A O 1
ATOM 2248 N N . LEU A 1 281 ? 12.335 12.070 -30.567 1.00 74.81 281 LEU A N 1
ATOM 2249 C CA . LEU A 1 281 ? 12.308 13.480 -30.969 1.00 74.81 281 LEU A CA 1
ATOM 2250 C C . LEU A 1 281 ? 13.533 13.875 -31.806 1.00 74.81 281 LEU A C 1
ATOM 2252 O O . LEU A 1 281 ? 13.856 15.057 -31.885 1.00 74.81 281 LEU A O 1
ATOM 2256 N N . PHE A 1 282 ? 14.233 12.911 -32.418 1.00 86.50 282 PHE A N 1
ATOM 2257 C CA . PHE A 1 282 ? 15.386 13.202 -33.271 1.00 86.50 282 PHE A CA 1
ATOM 2258 C C . PHE A 1 282 ? 15.695 12.107 -34.301 1.00 86.50 282 PHE A C 1
ATOM 2260 O O . PHE A 1 282 ? 15.250 10.968 -34.191 1.00 86.50 282 PHE A O 1
ATOM 2267 N N . VAL A 1 283 ? 16.521 12.466 -35.283 1.00 88.50 283 VAL A N 1
ATOM 2268 C CA . VAL A 1 283 ? 17.163 11.558 -36.246 1.00 88.50 283 VAL A CA 1
ATOM 2269 C C . VAL A 1 283 ? 18.630 11.949 -36.444 1.00 88.50 283 VAL A C 1
ATOM 2271 O O . VAL A 1 283 ? 19.000 13.095 -36.188 1.00 88.50 283 VAL A O 1
ATOM 2274 N N . CYS A 1 284 ? 19.468 11.021 -36.912 1.00 89.50 284 CYS A N 1
ATOM 2275 C CA . CYS A 1 284 ? 20.841 11.317 -37.327 1.00 89.50 284 CYS A CA 1
ATOM 2276 C C . CYS A 1 284 ? 20.889 11.520 -38.846 1.00 89.50 284 CYS A C 1
ATOM 2278 O O . CYS A 1 284 ? 20.640 10.593 -39.621 1.00 89.50 284 CYS A O 1
ATOM 2280 N N . VAL A 1 285 ? 21.193 12.744 -39.277 1.00 89.56 285 VAL A N 1
ATOM 2281 C CA . VAL A 1 285 ? 21.268 13.121 -40.696 1.00 89.56 285 VAL A CA 1
ATOM 2282 C C . VAL A 1 285 ? 22.663 13.607 -41.035 1.00 89.56 285 VAL A C 1
ATOM 2284 O O . VAL A 1 285 ? 23.356 14.169 -40.194 1.00 89.56 285 VAL A O 1
ATOM 2287 N N . ASP A 1 286 ? 23.089 13.390 -42.270 1.00 85.06 286 ASP A N 1
ATOM 2288 C CA . ASP A 1 286 ? 24.397 13.840 -42.733 1.00 85.06 286 ASP A CA 1
ATOM 2289 C C . ASP A 1 286 ? 24.509 15.370 -42.629 1.00 85.06 286 ASP A C 1
ATOM 2291 O O . ASP A 1 286 ? 23.631 16.118 -43.074 1.00 85.06 286 ASP A O 1
ATOM 2295 N N . SER A 1 287 ? 25.588 15.824 -41.986 1.00 75.94 287 SER A N 1
ATOM 2296 C CA . SER A 1 287 ? 25.847 17.233 -41.670 1.00 75.94 287 SER A CA 1
ATOM 2297 C C . SER A 1 287 ? 25.802 18.156 -42.894 1.00 75.94 287 SER A C 1
ATOM 2299 O O . SER A 1 287 ? 25.449 19.331 -42.767 1.00 75.94 287 SER A O 1
ATOM 2301 N N . ARG A 1 288 ? 26.058 17.622 -44.095 1.00 76.12 288 ARG A N 1
ATOM 2302 C CA . ARG A 1 288 ? 25.977 18.350 -45.371 1.00 76.12 288 ARG A CA 1
ATOM 2303 C C . ARG A 1 288 ? 24.558 18.792 -45.731 1.00 76.12 288 ARG A C 1
ATOM 2305 O O . ARG A 1 288 ? 24.399 19.740 -46.492 1.00 76.12 288 ARG A O 1
ATOM 2312 N N . PHE A 1 289 ? 23.528 18.150 -45.178 1.00 68.56 289 PHE A N 1
ATOM 2313 C CA . PHE A 1 289 ? 22.130 18.544 -45.388 1.00 68.56 289 PHE A CA 1
ATOM 2314 C C . PHE A 1 289 ? 21.651 19.631 -44.415 1.00 68.56 289 PHE A C 1
ATOM 2316 O O . PHE A 1 289 ? 20.548 20.144 -44.584 1.00 68.56 289 PHE A O 1
ATOM 2323 N N . ILE A 1 290 ? 22.457 20.000 -43.411 1.00 64.44 290 ILE A N 1
ATOM 2324 C CA . ILE A 1 290 ? 22.096 21.002 -42.392 1.00 64.44 290 ILE A CA 1
ATOM 2325 C C . ILE A 1 290 ? 22.722 22.377 -42.683 1.00 64.44 290 ILE A C 1
ATOM 2327 O O . ILE A 1 290 ? 22.243 23.392 -42.181 1.00 64.44 290 ILE A O 1
ATOM 2331 N N . SER A 1 291 ? 23.739 22.462 -43.546 1.00 49.88 291 SER A N 1
ATOM 2332 C CA . SER A 1 291 ? 24.433 23.716 -43.881 1.00 49.88 291 SER A CA 1
ATOM 2333 C C . SER A 1 291 ? 23.704 24.583 -44.921 1.00 49.88 291 SER A C 1
ATOM 2335 O O . SER A 1 291 ? 24.332 25.145 -45.818 1.00 49.88 291 SER A O 1
ATOM 2337 N N . GLY A 1 292 ? 22.382 24.693 -44.810 1.00 47.38 292 GLY A N 1
ATOM 2338 C CA . GLY A 1 292 ? 21.563 25.617 -45.584 1.00 47.38 292 GLY A CA 1
ATOM 2339 C C . GLY A 1 292 ? 20.751 26.488 -44.639 1.00 47.38 292 GLY A C 1
ATOM 2340 O O . GLY A 1 292 ? 19.646 26.122 -44.249 1.00 47.38 292 GLY A O 1
ATOM 2341 N N . THR A 1 293 ? 21.288 27.644 -44.253 1.00 45.34 293 THR A N 1
ATOM 2342 C CA . THR A 1 293 ? 20.446 28.753 -43.803 1.00 45.34 293 THR A CA 1
ATOM 2343 C C . THR A 1 293 ? 19.613 29.198 -44.995 1.00 45.34 293 THR A C 1
ATOM 2345 O O . THR A 1 293 ? 20.085 30.006 -45.780 1.00 45.34 293 THR A O 1
ATOM 2348 N N . ASP A 1 294 ? 18.442 28.599 -45.171 1.00 38.25 294 ASP A N 1
ATOM 2349 C CA . ASP A 1 294 ? 17.249 29.226 -45.727 1.00 38.25 294 ASP A CA 1
ATOM 2350 C C . ASP A 1 294 ? 16.075 28.265 -45.539 1.00 38.25 294 ASP A C 1
ATOM 2352 O O . ASP A 1 294 ? 16.201 27.054 -45.705 1.00 38.25 294 ASP A O 1
ATOM 2356 N N . SER A 1 295 ? 14.946 28.833 -45.118 1.00 38.38 295 SER A N 1
ATOM 2357 C CA . SER A 1 295 ? 13.597 28.257 -45.115 1.00 38.38 295 SER A CA 1
ATOM 2358 C C . SER A 1 295 ? 13.461 26.901 -45.819 1.00 38.38 295 SER A C 1
ATOM 2360 O O . SER A 1 295 ? 13.610 26.817 -47.039 1.00 38.38 295 SER A O 1
ATOM 2362 N N . ILE A 1 296 ? 13.078 25.864 -45.065 1.00 39.16 296 ILE A N 1
ATOM 2363 C CA . ILE A 1 296 ? 12.622 24.586 -45.622 1.00 39.16 296 ILE A CA 1
ATOM 2364 C C . ILE A 1 296 ? 11.339 24.861 -46.420 1.00 39.16 296 ILE A C 1
ATOM 2366 O O . ILE A 1 296 ? 10.224 24.778 -45.907 1.00 39.16 296 ILE A O 1
ATOM 2370 N N . HIS A 1 297 ? 11.488 25.214 -47.693 1.00 33.94 297 HIS A N 1
ATOM 2371 C CA . HIS A 1 297 ? 10.469 24.926 -48.679 1.00 33.94 297 HIS A CA 1
ATOM 2372 C C . HIS A 1 297 ? 10.496 23.423 -48.929 1.00 33.94 297 HIS A C 1
ATOM 2374 O O . HIS A 1 297 ? 11.546 22.832 -49.179 1.00 33.94 297 HIS A O 1
ATOM 2380 N N . ALA A 1 298 ? 9.318 22.816 -48.805 1.00 35.94 298 ALA A N 1
ATOM 2381 C CA . ALA A 1 298 ? 9.068 21.416 -49.077 1.00 35.94 298 ALA A CA 1
ATOM 2382 C C . ALA A 1 298 ? 9.780 20.966 -50.362 1.00 35.94 298 ALA A C 1
ATOM 2384 O O . ALA A 1 298 ? 9.469 21.429 -51.461 1.00 35.94 298 ALA A O 1
ATOM 2385 N N . ILE A 1 299 ? 10.724 20.035 -50.219 1.00 34.81 299 ILE A N 1
ATOM 2386 C CA . ILE A 1 299 ? 11.300 19.316 -51.349 1.00 34.81 299 ILE A CA 1
ATOM 2387 C C . ILE A 1 299 ? 10.218 18.353 -51.847 1.00 34.81 299 ILE A C 1
ATOM 2389 O O . ILE A 1 299 ? 10.013 17.263 -51.312 1.00 34.81 299 ILE A O 1
ATOM 2393 N N . ASN A 1 300 ? 9.495 18.787 -52.878 1.00 36.25 300 ASN A N 1
ATOM 2394 C CA . ASN A 1 300 ? 8.690 17.927 -53.735 1.00 36.25 300 ASN A CA 1
ATOM 2395 C C . ASN A 1 300 ? 9.631 16.959 -54.468 1.00 36.25 300 ASN A C 1
ATOM 2397 O O . ASN A 1 300 ? 10.145 17.290 -55.533 1.00 36.25 300 ASN A O 1
ATOM 2401 N N . GLY A 1 301 ? 9.893 15.782 -53.895 1.00 35.06 301 GLY A N 1
ATOM 2402 C CA . GLY A 1 301 ? 10.733 14.792 -54.573 1.00 35.06 301 GLY A CA 1
ATOM 2403 C C . GLY A 1 301 ? 11.291 13.654 -53.723 1.00 35.06 301 GLY A C 1
ATOM 2404 O O . GLY A 1 301 ? 12.453 13.313 -53.890 1.00 35.06 301 GLY A O 1
ATOM 2405 N N . CYS A 1 302 ? 10.506 13.054 -52.826 1.00 29.59 302 CYS A N 1
ATOM 2406 C CA . CYS A 1 302 ? 10.823 11.746 -52.233 1.00 29.59 302 CYS A CA 1
ATOM 2407 C C . CYS A 1 302 ? 9.503 10.987 -51.965 1.00 29.59 302 CYS A C 1
ATOM 2409 O O . CYS A 1 302 ? 8.497 11.632 -51.648 1.00 29.59 302 CYS A O 1
ATOM 2411 N N . PRO A 1 303 ? 9.427 9.657 -52.166 1.00 32.75 303 PRO A N 1
ATOM 2412 C CA . PRO A 1 303 ? 8.157 8.951 -52.251 1.00 32.75 303 PRO A CA 1
ATOM 2413 C C . PRO A 1 303 ? 7.504 8.832 -50.869 1.00 32.75 303 PRO A C 1
ATOM 2415 O O . PRO A 1 303 ? 8.035 8.186 -49.976 1.00 32.75 303 PRO A O 1
ATOM 2418 N N . ARG A 1 304 ? 6.335 9.470 -50.728 1.00 35.34 304 ARG A N 1
ATOM 2419 C CA . ARG A 1 304 ? 5.258 9.201 -49.754 1.00 35.34 304 ARG A CA 1
ATOM 2420 C C . ARG A 1 304 ? 5.692 8.507 -48.447 1.00 35.34 304 ARG A C 1
ATOM 2422 O O . ARG A 1 304 ? 5.426 7.325 -48.264 1.00 35.34 304 ARG A O 1
ATOM 2429 N N . PHE A 1 305 ? 6.186 9.279 -47.483 1.00 31.23 305 PHE A N 1
ATOM 2430 C CA . PHE A 1 305 ? 5.841 9.042 -46.079 1.00 31.23 305 PHE A CA 1
ATOM 2431 C C . PHE A 1 305 ? 5.066 10.251 -45.576 1.00 31.23 305 PHE A C 1
ATOM 2433 O O . PHE A 1 305 ? 5.606 11.288 -45.203 1.00 31.23 305 PHE A O 1
ATOM 2440 N N . LEU A 1 306 ? 3.749 10.115 -45.682 1.00 25.39 306 LEU A N 1
ATOM 2441 C CA . LEU A 1 306 ? 2.768 11.036 -45.149 1.00 25.39 306 LEU A CA 1
ATOM 2442 C C . LEU A 1 306 ? 2.815 10.904 -43.618 1.00 25.39 306 LEU A C 1
ATOM 2444 O O . LEU A 1 306 ? 2.159 10.036 -43.049 1.00 25.39 306 LEU A O 1
ATOM 2448 N N . VAL A 1 307 ? 3.611 11.733 -42.942 1.00 29.14 307 VAL A N 1
ATOM 2449 C CA . VAL A 1 307 ? 3.430 11.964 -41.504 1.00 29.14 307 VAL A CA 1
ATOM 2450 C C . VAL A 1 307 ? 2.191 12.844 -41.373 1.00 29.14 307 VAL A C 1
ATOM 2452 O O . VAL A 1 307 ? 2.252 14.069 -41.434 1.00 29.14 307 VAL A O 1
ATOM 2455 N N . LEU A 1 308 ? 1.035 12.189 -41.281 1.00 24.91 308 LEU A N 1
ATOM 2456 C CA . LEU A 1 308 ? -0.213 12.796 -40.839 1.00 24.91 308 LEU A CA 1
ATOM 2457 C C . LEU A 1 308 ? -0.022 13.199 -39.370 1.00 24.91 308 LEU A C 1
ATOM 2459 O O . LEU A 1 308 ? -0.247 12.408 -38.458 1.00 24.91 308 LEU A O 1
ATOM 2463 N N . LEU A 1 309 ? 0.423 14.436 -39.148 1.00 27.89 309 LEU A N 1
ATOM 2464 C CA . LEU A 1 309 ? 0.226 15.136 -37.883 1.00 27.89 309 LEU A CA 1
ATOM 2465 C C . LEU A 1 309 ? -1.287 15.330 -37.705 1.00 27.89 309 LEU A C 1
ATOM 2467 O O . LEU A 1 309 ? -1.873 16.299 -38.181 1.00 27.89 309 LEU A O 1
ATOM 2471 N N . ALA A 1 310 ? -1.934 14.369 -37.054 1.00 25.06 310 ALA A N 1
ATOM 2472 C CA . ALA A 1 310 ? -3.273 14.543 -36.521 1.00 25.06 310 ALA A CA 1
ATOM 2473 C C . ALA A 1 310 ? -3.157 15.245 -35.163 1.00 25.06 310 ALA A C 1
ATOM 2475 O O . ALA A 1 310 ? -3.099 14.612 -34.111 1.00 25.06 310 ALA A O 1
ATOM 2476 N N . THR A 1 311 ? -3.114 16.574 -35.183 1.00 29.27 311 THR A N 1
ATOM 2477 C CA . THR A 1 311 ? -3.448 17.402 -34.022 1.00 29.27 311 THR A CA 1
ATOM 2478 C C . THR A 1 311 ? -4.955 17.283 -33.794 1.00 29.27 311 THR A C 1
ATOM 2480 O O . THR A 1 311 ? -5.739 18.080 -34.305 1.00 29.27 311 THR A O 1
ATOM 2483 N N . LEU A 1 312 ? -5.389 16.260 -33.054 1.00 25.03 312 LEU A N 1
ATOM 2484 C CA . LEU A 1 312 ? -6.750 16.216 -32.524 1.00 25.03 312 LEU A CA 1
ATOM 2485 C C . LEU A 1 312 ? -6.774 17.013 -31.213 1.00 25.03 312 LEU A C 1
ATOM 2487 O O . LEU A 1 312 ? -6.629 16.476 -30.119 1.00 25.03 312 LEU A O 1
ATOM 2491 N N . LEU A 1 313 ? -6.909 18.332 -31.350 1.00 27.19 313 LEU A N 1
ATOM 2492 C CA . LEU A 1 313 ? -7.295 19.217 -30.259 1.00 27.19 313 LEU A CA 1
ATOM 2493 C C . LEU A 1 313 ? -8.803 19.013 -30.041 1.00 27.19 313 LEU A C 1
ATOM 2495 O O . LEU A 1 313 ? -9.622 19.611 -30.738 1.00 27.19 313 LEU A O 1
ATOM 2499 N N . LEU A 1 314 ? -9.188 18.125 -29.122 1.00 26.47 314 LEU A N 1
ATOM 2500 C CA . LEU A 1 314 ? -10.582 18.022 -28.698 1.00 26.47 314 LEU A CA 1
ATOM 2501 C C . LEU A 1 314 ? -10.849 19.109 -27.646 1.00 26.47 314 LEU A C 1
ATOM 2503 O O . LEU A 1 314 ? -10.668 18.911 -26.448 1.00 26.47 314 LEU A O 1
ATOM 2507 N N . LEU A 1 315 ? -11.262 20.282 -28.122 1.00 29.98 315 LEU A N 1
ATOM 2508 C CA . LEU A 1 315 ? -12.127 21.181 -27.365 1.00 29.98 315 LEU A CA 1
ATOM 2509 C C . LEU A 1 315 ? -13.512 20.524 -27.320 1.00 29.98 315 LEU A C 1
ATOM 2511 O O . LEU A 1 315 ? -14.191 20.453 -28.341 1.00 29.98 315 LEU A O 1
ATOM 2515 N N . MET A 1 316 ? -13.936 20.059 -26.147 1.00 25.23 316 MET A N 1
ATOM 2516 C CA . MET A 1 316 ? -15.357 19.898 -25.843 1.00 25.23 316 MET A CA 1
ATOM 2517 C C . MET A 1 316 ? -15.719 20.843 -24.700 1.00 25.23 316 MET A C 1
ATOM 2519 O O . MET A 1 316 ? -15.548 20.540 -23.525 1.00 25.23 316 MET A O 1
ATOM 2523 N N . LEU A 1 317 ? -16.188 22.021 -25.105 1.00 29.89 317 LEU A N 1
ATOM 2524 C CA . LEU A 1 317 ? -17.201 22.803 -24.411 1.00 29.89 317 LEU A CA 1
ATOM 2525 C C . LEU A 1 317 ? -18.453 22.707 -25.288 1.00 29.89 317 LEU A C 1
ATOM 2527 O O . LEU A 1 317 ? -18.464 23.330 -26.346 1.00 29.89 317 LEU A O 1
ATOM 2531 N N . VAL A 1 318 ? -19.408 21.861 -24.892 1.00 39.31 318 VAL A N 1
ATOM 2532 C CA . VAL A 1 318 ? -20.866 22.078 -24.733 1.00 39.31 318 VAL A CA 1
ATOM 2533 C C . VAL A 1 318 ? -21.404 20.839 -24.025 1.00 39.31 318 VAL A C 1
ATOM 2535 O O . VAL A 1 318 ? -21.161 19.727 -24.542 1.00 39.31 318 VAL A O 1
#

Mean predicted aligned error: 11.21 Å

Radius of gyration: 25.96 Å; Cα contacts (8 Å, |Δi|>4): 447; chains: 1; bounding box: 57×56×82 Å

Nearest PDB structures (foldseek):
  4lot-assembly1_A  TM=7.746E-01  e=3.767E-02  Homo sapiens
  3o8e-assembly2_D  TM=7.390E-01  e=1.350E-01  Homo sapiens
  2xwb-assembly2_H  TM=6.317E-01  e=6.349E-02  Homo sapiens
  2xwb-assembly1_F  TM=6.310E-01  e=1.134E-01  Homo sapiens

Sequence (318 aa):
MLEVAKRAGTLNRYNTVIFVSFDLGEDNLKGSTYFAKEWLPRFLASKYNVSKRTSMNLHGFYILDTIVYYNNSVGSQKLPSGLTEDMINSLFPEVYSILKTDNFQGNYIHSVYGTSKYDSLDVPLLKAWESLSAPKYKMGIFPLSYTDVDFLLSYDLRDIVRSDHASFWKNYLPALYLTDSGNYRGVMTNCYHQPCDNLDVMLTEDNLMFMGKQADALYYSLHYLAETDCGIPPGIMNSTYSISEDSLTAIYRCIDDTVVFPYKSNTNLSCMISGEWSQVLFVCVDSRFISGTDSIHAINGCPRFLVLLATLLLLMLV

pLDDT: mean 81.97, std 17.89, range [24.91, 97.88]

Organism: NCBI:txid2493646

Secondary structure (DSSP, 8-state):
-HHHHHHHTT--BSSPP---PPS-STTTTHHHHHIIIIIHHHHHHHHH---SGGG-----EEEE-S----B-STT-BPPPTT--HHHHHHH-HHHHHHHHHTTT-B-EEEEEEE-SSS--THHHHHHHHHHSS-TTSEEEEEEES---HHHHHHTT-GGGGSSTHHHHHTTT--EEEEE--GGGBTTHHHHTTSTT-SHHHH--HHHHHHHHHHHHHHHHHHHHHH-B---SPPP-TTEEEEE-TTS-EEEEEE-TTEEEESTT---EEEB-TTSSBPP---EEEEGGGT---S-------S----------------

InterPro domains:
  IPR000436 Sushi/SCR/CCP domain [PS50923] (228-286)
  IPR000436 Sushi/SCR/CCP domain [cd00033] (230-285)
  IPR035976 Sushi/SCR/CCP superfamily [SSF57535] (229-285)
  IPR045175 Peptidase M28 family [PTHR12147] (1-232)